Protein AF-0000000066999222 (afdb_homodimer)

pLDDT: mean 76.15, std 26.61, range [23.97, 98.75]

Foldseek 3Di:
DPPDPDPDDDQDQDPQPDPADFKGKAAVVRPDSGHAQEIEIEGHPVVQLSADDPSNVVSVVVVVVNVVPDPRHNYYHYAYPDDHGHDDVVPDDPVPQPPPVPNDSPPPPPVPVPPPPPD/DPDDPDPDDDQDQDPQPDPADFKGKAAVVRPDSGHAQEIEIEGHPVVQLSADDPSNVVSVVVVVVNVVPDPRHNYYHYAYPDDHGHDDCVPDDPVPQPPPVPNDRPPPPPVPVPPPPPD

InterPro domains:
  IPR001753 Enoyl-CoA hydratase/isomerase-like domain [PF00378] (38-99)
  IPR029045 ClpP/crotonase-like domain superfamily [SSF52096] (37-97)

Radius of gyration: 19.45 Å; Cα contacts (8 Å, |Δi|>4): 386; chains: 2; bounding box: 60×53×64 Å

Organism: NCBI:txid86049

Secondary structure (DSSP, 8-state):
------------S-STTS--SSEEEEESSTT-SS--SEEEEEE--GGGTT---HHHHHHHHHHHHHHTT-TT--EEEEEESSS-SS--TTTS--SS--B-TTS-B-----TT-------/------------S-STTS--SSEEEEESSTT-SS--SEEEEEE--GGGTT---HHHHHHHHHHHHHHTT-TT--EEEEEESSS-SS--TTTS--SS--B-TTS-B-----TT-------

Structure (mmCIF, N/CA/C/O backbone):
data_AF-0000000066999222-model_v1
#
loop_
_entity.id
_entity.type
_entity.pdbx_description
1 polymer '3-hydroxyisobutyryl-coenzyme A hydrolase'
#
loop_
_atom_site.group_PDB
_atom_site.id
_atom_site.type_symbol
_atom_site.label_atom_id
_atom_site.label_alt_id
_atom_site.label_comp_id
_atom_site.label_asym_id
_atom_site.label_entity_id
_atom_site.label_seq_id
_atom_site.pdbx_PDB_ins_code
_atom_site.Cartn_x
_atom_site.Cartn_y
_atom_site.Cartn_z
_atom_site.occupancy
_atom_site.B_iso_or_equiv
_atom_site.auth_seq_id
_atom_site.auth_comp_id
_a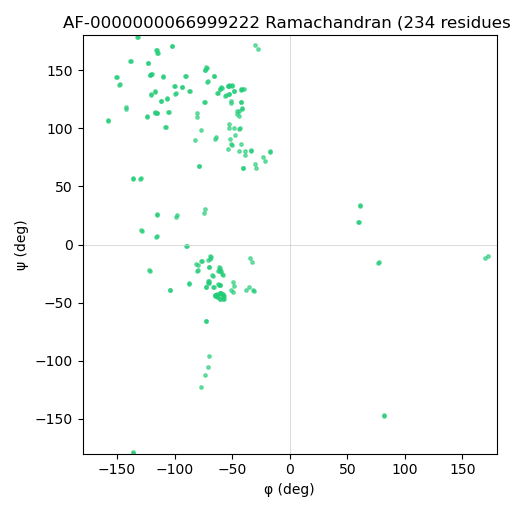tom_site.auth_asym_id
_atom_site.auth_atom_id
_atom_site.pdbx_PDB_model_num
ATOM 1 N N . MET A 1 1 ? 17.438 13.141 32.406 1 41.94 1 MET A N 1
ATOM 2 C CA . MET A 1 1 ? 16.703 13.992 31.484 1 41.94 1 MET A CA 1
ATOM 3 C C . MET A 1 1 ? 16.062 13.156 30.375 1 41.94 1 MET A C 1
ATOM 5 O O . MET A 1 1 ? 16.688 12.242 29.844 1 41.94 1 MET A O 1
ATOM 9 N N . PRO A 1 2 ? 14.742 13.188 30.188 1 51.69 2 PRO A N 1
ATOM 10 C CA . PRO A 1 2 ? 14.156 12.367 29.141 1 51.69 2 PRO A CA 1
ATOM 11 C C . PRO A 1 2 ? 14.758 12.648 27.766 1 51.69 2 PRO A C 1
ATOM 13 O O . PRO A 1 2 ? 15.242 13.758 27.516 1 51.69 2 PRO A O 1
ATOM 16 N N . PRO A 1 3 ? 15.164 11.602 27.188 1 54.19 3 PRO A N 1
ATOM 17 C CA . PRO A 1 3 ? 15.703 11.891 25.859 1 54.19 3 PRO A CA 1
ATOM 18 C C . PRO A 1 3 ? 14.852 12.891 25.078 1 54.19 3 PRO A C 1
ATOM 20 O O . PRO A 1 3 ? 13.641 12.977 25.312 1 54.19 3 PRO A O 1
ATOM 23 N N . PRO A 1 4 ? 15.508 13.844 24.5 1 56 4 PRO A N 1
ATOM 24 C CA . PRO A 1 4 ? 14.75 14.812 23.703 1 56 4 PRO A CA 1
ATOM 25 C C . PRO A 1 4 ? 13.773 14.141 22.734 1 56 4 PRO A C 1
ATOM 27 O O . PRO A 1 4 ? 14.023 13.023 22.281 1 56 4 PRO A O 1
ATOM 30 N N . PRO A 1 5 ? 12.57 14.594 22.703 1 56.56 5 PRO A N 1
ATOM 31 C CA . PRO A 1 5 ? 11.602 13.992 21.781 1 56.56 5 PRO A CA 1
ATOM 32 C C . PRO A 1 5 ? 12.117 13.898 20.344 1 56.56 5 PRO A C 1
ATOM 34 O O . PRO A 1 5 ? 12.914 14.742 19.922 1 56.56 5 PRO A O 1
ATOM 37 N N . HIS A 1 6 ? 12.156 12.781 19.828 1 59.44 6 HIS A N 1
ATOM 38 C CA . HIS A 1 6 ? 12.523 12.68 18.422 1 59.44 6 HIS A CA 1
ATOM 39 C C . HIS A 1 6 ? 11.852 13.766 17.594 1 59.44 6 HIS A C 1
ATOM 41 O O . HIS A 1 6 ? 10.742 14.195 17.906 1 59.44 6 HIS A O 1
ATOM 47 N N . PRO A 1 7 ? 12.648 14.484 16.969 1 62.91 7 PRO A N 1
ATOM 48 C CA . PRO A 1 7 ? 12.039 15.539 16.156 1 62.91 7 PRO A CA 1
ATOM 49 C C . PRO A 1 7 ? 10.789 15.062 15.414 1 62.91 7 PRO A C 1
ATOM 51 O O . PRO A 1 7 ? 10.703 13.898 15.023 1 62.91 7 PRO A O 1
ATOM 54 N N . PRO A 1 8 ? 9.812 15.781 15.461 1 69.31 8 PRO A N 1
ATOM 55 C CA . PRO A 1 8 ? 8.578 15.414 14.766 1 69.31 8 PRO A CA 1
ATOM 56 C C . PRO A 1 8 ? 8.812 15.031 13.305 1 69.31 8 PRO A C 1
ATOM 58 O O . PRO A 1 8 ? 9.719 15.562 12.664 1 69.31 8 PRO A O 1
ATOM 61 N N . LEU A 1 9 ? 8.203 14.031 12.844 1 77.12 9 LEU A N 1
ATOM 62 C CA . LEU A 1 9 ? 8.227 13.68 11.43 1 77.12 9 LEU A CA 1
ATOM 63 C C . LEU A 1 9 ? 7.812 14.867 10.562 1 77.12 9 LEU A C 1
ATOM 65 O O . LEU A 1 9 ? 6.93 15.633 10.945 1 77.12 9 LEU A O 1
ATOM 69 N N . GLN A 1 10 ? 8.578 15.117 9.633 1 85.81 10 GLN A N 1
ATOM 70 C CA . GLN A 1 10 ? 8.266 16.203 8.719 1 85.81 10 GLN A CA 1
ATOM 71 C C . GLN A 1 10 ? 7.895 15.688 7.34 1 85.81 10 GLN A C 1
ATOM 73 O O . GLN A 1 10 ? 8.484 14.711 6.863 1 85.81 10 GLN A O 1
ATOM 78 N N . VAL A 1 11 ? 6.977 16.375 6.734 1 90.5 11 VAL A N 1
ATOM 79 C CA . VAL A 1 11 ? 6.602 16.047 5.359 1 90.5 11 VAL A CA 1
ATOM 80 C C . VAL A 1 11 ? 7.801 16.25 4.438 1 90.5 11 VAL A C 1
ATOM 82 O O . VAL A 1 11 ? 8.453 17.297 4.48 1 90.5 11 VAL A O 1
ATOM 85 N N . PRO A 1 12 ? 8.07 15.305 3.658 1 92.56 12 PRO A N 1
ATOM 86 C CA . PRO A 1 12 ? 9.242 15.453 2.783 1 92.56 12 PRO A CA 1
ATOM 87 C C . PRO A 1 12 ? 9 16.438 1.64 1 92.56 12 PRO A C 1
ATOM 89 O O . PRO A 1 12 ? 7.879 16.547 1.146 1 92.56 12 PRO A O 1
ATOM 92 N N . ASP A 1 13 ? 10.07 17.062 1.237 1 93.75 13 ASP A N 1
ATOM 93 C CA . ASP A 1 13 ? 9.992 17.906 0.053 1 93.75 13 ASP A CA 1
ATOM 94 C C . ASP A 1 13 ? 9.711 17.078 -1.198 1 93.75 13 ASP A C 1
ATOM 96 O O . ASP A 1 13 ? 8.984 17.531 -2.092 1 93.75 13 ASP A O 1
ATOM 100 N N . SER A 1 14 ? 10.32 15.875 -1.203 1 96.06 14 SER A N 1
ATOM 101 C CA . SER A 1 14 ? 10.141 14.953 -2.324 1 96.06 14 SER A CA 1
ATOM 102 C C . SER A 1 14 ? 10.18 13.5 -1.864 1 96.06 14 SER A C 1
ATOM 104 O O . SER A 1 14 ? 11.008 13.133 -1.031 1 96.06 14 SER A O 1
ATOM 106 N N . TYR A 1 15 ? 9.305 12.711 -2.387 1 97.38 15 TYR A N 1
ATOM 107 C CA . TYR A 1 15 ? 9.32 11.281 -2.096 1 97.38 15 TYR A CA 1
ATOM 108 C C . TYR A 1 15 ? 10.359 10.57 -2.955 1 97.38 15 TYR A C 1
ATOM 110 O O . TYR A 1 15 ? 10.766 9.445 -2.637 1 97.38 15 TYR A O 1
ATOM 118 N N . LYS A 1 16 ? 10.703 11.133 -4.012 1 95.94 16 LYS A N 1
ATOM 119 C CA . LYS A 1 16 ? 11.641 10.539 -4.953 1 95.94 16 LYS A CA 1
ATOM 120 C C . LYS A 1 16 ? 13.039 10.438 -4.348 1 95.94 16 LYS A C 1
ATOM 122 O O . LYS A 1 16 ? 13.836 9.586 -4.746 1 95.94 16 LYS A O 1
ATOM 127 N N . SER A 1 17 ? 13.359 11.336 -3.406 1 94.44 17 SER A N 1
ATOM 128 C CA . SER A 1 17 ? 14.695 11.414 -2.83 1 94.44 17 SER A CA 1
ATOM 129 C C . SER A 1 17 ? 14.828 10.508 -1.609 1 94.44 17 SER A C 1
ATOM 131 O O . SER A 1 17 ? 15.898 10.414 -1.011 1 94.44 17 SER A O 1
ATOM 133 N N . LEU A 1 18 ? 13.797 9.797 -1.176 1 95.38 18 LEU A N 1
ATOM 134 C CA . LEU A 1 18 ? 13.844 8.93 -0.006 1 95.38 18 LEU A CA 1
ATOM 135 C C . LEU A 1 18 ? 14.797 7.754 -0.24 1 95.38 18 LEU A C 1
ATOM 137 O O . LEU A 1 18 ? 14.875 7.234 -1.354 1 95.38 18 LEU A O 1
ATOM 141 N N . PRO A 1 19 ? 15.453 7.355 0.796 1 95.75 19 PRO A N 1
ATOM 142 C CA . PRO A 1 19 ? 16.375 6.227 0.663 1 95.75 19 PRO A CA 1
ATOM 143 C C . PRO A 1 19 ? 15.672 4.875 0.665 1 95.75 19 PRO A C 1
ATOM 145 O O . PRO A 1 19 ? 15.875 4.066 1.574 1 95.75 19 PRO A O 1
ATOM 148 N N . LEU A 1 20 ? 14.906 4.535 -0.301 1 96.69 20 LEU A N 1
ATOM 149 C CA . LEU A 1 20 ? 14.172 3.283 -0.465 1 96.69 20 LEU A CA 1
ATOM 150 C C . LEU A 1 20 ? 15.008 2.26 -1.226 1 96.69 20 LEU A C 1
ATOM 152 O O . LEU A 1 20 ? 15.758 2.617 -2.137 1 96.69 20 LEU A O 1
ATOM 156 N N . LYS A 1 21 ? 14.891 1.079 -0.904 1 96.88 21 LYS A N 1
ATOM 157 C CA . LYS A 1 21 ? 15.828 0.077 -1.413 1 96.88 21 LYS A CA 1
ATOM 158 C C . LYS A 1 21 ? 15.18 -0.762 -2.514 1 96.88 21 LYS A C 1
ATOM 160 O O . LYS A 1 21 ? 15.828 -1.091 -3.51 1 96.88 21 LYS A O 1
ATOM 165 N N . GLN A 1 22 ? 13.945 -1.072 -2.324 1 97.44 22 GLN A N 1
ATOM 166 C CA . GLN A 1 22 ? 13.367 -2.041 -3.254 1 97.44 22 GLN A CA 1
ATOM 167 C C . GLN A 1 22 ? 12.062 -1.529 -3.846 1 97.44 22 GLN A C 1
ATOM 169 O O . GLN A 1 22 ? 11.289 -2.301 -4.414 1 97.44 22 GLN A O 1
ATOM 174 N N . ILE A 1 23 ? 11.766 -0.227 -3.65 1 98.06 23 ILE A N 1
ATOM 175 C CA . ILE A 1 23 ? 10.633 0.41 -4.32 1 98.06 23 ILE A CA 1
ATOM 176 C C . ILE A 1 23 ? 11.039 1.8 -4.805 1 98.06 23 ILE A C 1
ATOM 178 O O . ILE A 1 23 ? 12.047 2.348 -4.363 1 98.06 23 ILE A O 1
ATOM 182 N N . LYS A 1 24 ? 10.359 2.291 -5.75 1 98.12 24 LYS A N 1
ATOM 183 C CA . LYS A 1 24 ? 10.516 3.654 -6.25 1 98.12 24 LYS A CA 1
ATOM 184 C C . LYS A 1 24 ? 9.203 4.434 -6.133 1 98.12 24 LYS A C 1
ATOM 186 O O . LYS A 1 24 ? 8.125 3.863 -6.266 1 98.12 24 LYS A O 1
ATOM 191 N N . VAL A 1 25 ? 9.312 5.699 -5.875 1 98.62 25 VAL A N 1
ATOM 192 C CA . VAL A 1 25 ? 8.125 6.555 -5.816 1 98.62 25 VAL A CA 1
ATOM 193 C C . VAL A 1 25 ? 8.203 7.617 -6.91 1 98.62 25 VAL A C 1
ATOM 195 O O . VAL A 1 25 ? 9.242 8.242 -7.109 1 98.62 25 VAL A O 1
ATOM 198 N N . SER A 1 26 ? 7.168 7.809 -7.66 1 98.25 26 SER A N 1
ATOM 199 C CA . SER A 1 26 ? 7.016 8.875 -8.648 1 98.25 26 SER A CA 1
ATOM 200 C C . SER A 1 26 ? 5.668 9.57 -8.5 1 98.25 26 SER A C 1
ATOM 202 O O . SER A 1 26 ? 4.902 9.273 -7.582 1 98.25 26 SER A O 1
ATOM 204 N N . TYR A 1 27 ? 5.422 10.578 -9.32 1 98.31 27 TYR A N 1
ATOM 205 C CA . TYR A 1 27 ? 4.199 11.375 -9.25 1 98.31 27 TYR A CA 1
ATOM 206 C C . TYR A 1 27 ? 3.359 11.195 -10.516 1 98.31 27 TYR A C 1
ATOM 208 O O . TYR A 1 27 ? 3.82 10.609 -11.492 1 98.31 27 TYR A O 1
ATOM 216 N N . VAL A 1 28 ? 2.154 11.594 -10.438 1 97.69 28 VAL A N 1
ATOM 217 C CA . VAL A 1 28 ? 1.279 11.617 -11.609 1 97.69 28 VAL A CA 1
ATOM 218 C C . VAL A 1 28 ? 0.735 13.031 -11.812 1 97.69 28 VAL A C 1
ATOM 220 O O . VAL A 1 28 ? -0.084 13.508 -11.031 1 97.69 28 VAL A O 1
ATOM 223 N N . PRO A 1 29 ? 1.177 13.695 -12.859 1 97.56 29 PRO A N 1
ATOM 224 C CA . PRO A 1 29 ? 2.133 13.242 -13.867 1 97.56 29 PRO A CA 1
ATOM 225 C C . PRO A 1 29 ? 3.564 13.172 -13.336 1 97.56 29 PRO A C 1
ATOM 227 O O . PRO A 1 29 ? 3.92 13.914 -12.422 1 97.56 29 PRO A O 1
ATOM 230 N N . ASP A 1 30 ? 4.387 12.281 -13.906 1 96.56 30 ASP A N 1
ATOM 231 C CA . ASP A 1 30 ? 5.746 12.008 -13.445 1 96.56 30 ASP A CA 1
ATOM 232 C C . ASP A 1 30 ? 6.621 13.25 -13.547 1 96.56 30 ASP A C 1
ATOM 234 O O . ASP A 1 30 ? 7.629 13.367 -12.844 1 96.56 30 ASP A O 1
ATOM 238 N N . SER A 1 31 ? 6.316 14.195 -14.336 1 96.69 31 SER A N 1
ATOM 239 C CA . SER A 1 31 ? 7.109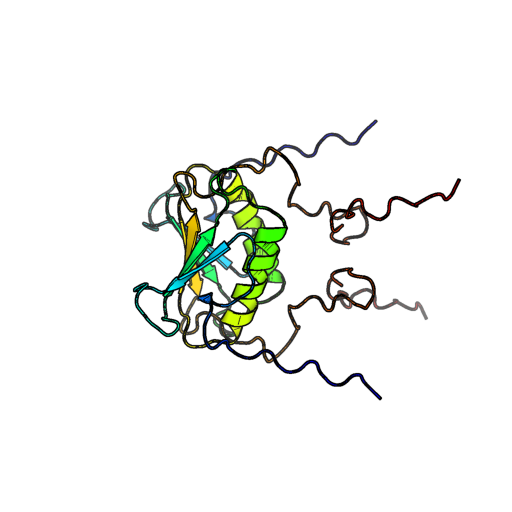 15.391 -14.594 1 96.69 31 SER A CA 1
ATOM 240 C C . SER A 1 31 ? 6.969 16.391 -13.453 1 96.69 31 SER A C 1
ATOM 242 O O . SER A 1 31 ? 7.734 17.359 -13.375 1 96.69 31 SER A O 1
ATOM 244 N N . SER A 1 32 ? 5.988 16.172 -12.602 1 97.19 32 SER A N 1
ATOM 245 C CA . SER A 1 32 ? 5.77 17.125 -11.516 1 97.19 32 SER A CA 1
ATOM 246 C C . SER A 1 32 ? 6.992 17.234 -10.617 1 97.19 32 SER A C 1
ATOM 248 O O . SER A 1 32 ? 7.562 16.219 -10.211 1 97.19 32 SER A O 1
ATOM 250 N N . PRO A 1 33 ? 7.43 18.422 -10.25 1 95.19 33 PRO A N 1
ATOM 251 C CA . PRO A 1 33 ? 8.594 18.609 -9.375 1 95.19 33 PRO A CA 1
ATOM 252 C C . PRO A 1 33 ? 8.25 18.438 -7.898 1 95.19 33 PRO A C 1
ATOM 254 O O . PRO A 1 33 ? 9.148 18.344 -7.062 1 95.19 33 PRO A O 1
ATOM 257 N N . THR A 1 34 ? 6.941 18.5 -7.559 1 96.44 34 THR A N 1
ATOM 258 C CA . THR A 1 34 ? 6.461 18.344 -6.191 1 96.44 34 THR A CA 1
ATOM 259 C C . THR A 1 34 ? 5.449 17.219 -6.09 1 96.44 34 THR A C 1
ATOM 261 O O . THR A 1 34 ? 4.859 16.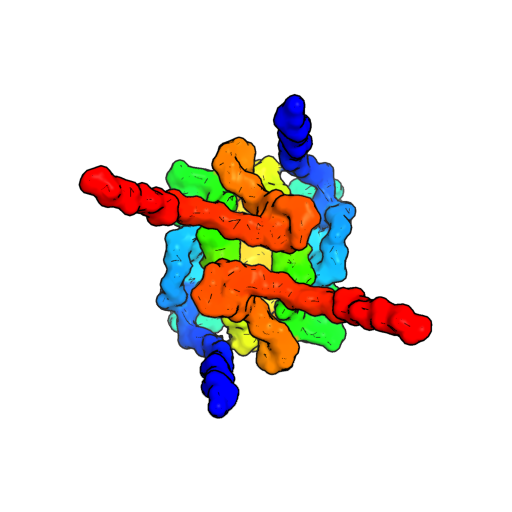812 -7.094 1 96.44 34 THR A O 1
ATOM 264 N N . PRO A 1 35 ? 5.344 16.703 -4.945 1 97.44 35 PRO A N 1
ATOM 265 C CA . PRO A 1 35 ? 4.359 15.625 -4.793 1 97.44 35 PRO A CA 1
ATOM 266 C C . PRO A 1 35 ? 2.965 16.031 -5.27 1 97.44 35 PRO A C 1
ATOM 268 O O . PRO A 1 35 ? 2.537 17.156 -5.047 1 97.44 35 PRO A O 1
ATOM 271 N N . THR A 1 36 ? 2.363 15.125 -5.98 1 98.12 36 THR A N 1
ATOM 272 C CA . THR A 1 36 ? 1.008 15.312 -6.484 1 98.12 36 THR A CA 1
ATOM 273 C C . THR A 1 36 ? -0.001 14.547 -5.637 1 98.12 36 THR A C 1
ATOM 275 O O . THR A 1 36 ? 0.383 13.773 -4.754 1 98.12 36 THR A O 1
ATOM 278 N N . PRO A 1 37 ? -1.272 14.742 -5.824 1 97.81 37 PRO A N 1
ATOM 279 C CA . PRO A 1 37 ? -2.281 14 -5.07 1 97.81 37 PRO A CA 1
ATOM 280 C C . PRO A 1 37 ? -2.199 12.492 -5.301 1 97.81 37 PRO A C 1
ATOM 282 O O . PRO A 1 37 ? -2.703 11.711 -4.488 1 97.81 37 PRO A O 1
ATOM 285 N N . VAL A 1 38 ? -1.554 12.164 -6.406 1 98.56 38 VAL A N 1
ATOM 286 C CA . VAL A 1 38 ? -1.394 10.75 -6.723 1 98.56 38 VAL A CA 1
ATOM 287 C C . VAL A 1 38 ? 0.087 10.375 -6.699 1 98.56 38 VAL A C 1
ATOM 289 O O . VAL A 1 38 ? 0.873 10.875 -7.508 1 98.56 38 VAL A O 1
ATOM 292 N N . LEU A 1 39 ? 0.501 9.539 -5.754 1 98.5 39 LEU A N 1
ATOM 293 C CA . LEU A 1 39 ? 1.825 8.93 -5.758 1 98.5 39 LEU A CA 1
ATOM 294 C C . LEU A 1 39 ? 1.792 7.566 -6.441 1 98.5 39 LEU A C 1
ATOM 296 O O . LEU A 1 39 ? 0.866 6.781 -6.227 1 98.5 39 LEU A O 1
ATOM 300 N N . LEU A 1 40 ? 2.719 7.332 -7.25 1 98.75 40 LEU A N 1
ATOM 301 C CA . LEU A 1 40 ? 2.914 6.016 -7.848 1 98.75 40 LEU A CA 1
ATOM 302 C C . LEU A 1 40 ? 4.102 5.301 -7.211 1 98.75 40 LEU A C 1
ATOM 304 O O . LEU A 1 40 ? 5.238 5.766 -7.312 1 98.75 40 LEU A O 1
ATOM 308 N N . ILE A 1 41 ? 3.811 4.262 -6.559 1 98.56 41 ILE A N 1
ATOM 309 C CA . ILE A 1 41 ? 4.852 3.408 -5.996 1 98.56 41 ILE A CA 1
ATOM 310 C C . ILE A 1 41 ? 5.082 2.207 -6.91 1 98.56 41 ILE A C 1
ATOM 312 O O . ILE A 1 41 ? 4.137 1.516 -7.289 1 98.56 41 ILE A O 1
ATOM 316 N N . THR A 1 42 ? 6.301 1.936 -7.262 1 98.62 42 THR A N 1
ATOM 317 C CA . THR A 1 42 ? 6.68 0.816 -8.117 1 98.62 42 THR A CA 1
ATOM 318 C C . THR A 1 42 ? 7.574 -0.163 -7.359 1 98.62 42 THR A C 1
ATOM 320 O O . THR A 1 42 ? 8.664 0.199 -6.918 1 98.62 42 THR A O 1
ATOM 323 N N . LEU A 1 43 ? 7.098 -1.338 -7.125 1 97.44 43 LEU A N 1
ATOM 324 C CA . LEU A 1 43 ? 7.988 -2.398 -6.664 1 97.44 43 LEU A CA 1
ATOM 325 C C . LEU A 1 43 ? 9.094 -2.656 -7.684 1 97.44 43 LEU A C 1
ATOM 327 O O . LEU A 1 43 ? 8.82 -2.807 -8.875 1 97.44 43 LEU A O 1
ATOM 331 N N . ASN A 1 44 ? 10.312 -2.787 -7.234 1 97.25 44 ASN A N 1
ATOM 332 C CA . ASN A 1 44 ? 11.398 -2.615 -8.195 1 97.25 44 ASN A CA 1
ATOM 333 C C . ASN A 1 44 ? 12.477 -3.684 -8.023 1 97.25 44 ASN A C 1
ATOM 335 O O . ASN A 1 44 ? 13.656 -3.361 -7.891 1 97.25 44 ASN A O 1
ATOM 339 N N . ARG A 1 45 ? 12.07 -4.867 -8.109 1 95.88 45 ARG A N 1
ATOM 340 C CA . ARG A 1 45 ? 12.922 -6.047 -8.227 1 95.88 45 ARG A CA 1
ATOM 341 C C . ARG A 1 45 ? 12.477 -6.93 -9.391 1 95.88 45 ARG A C 1
ATOM 343 O O . ARG A 1 45 ? 12.211 -8.117 -9.203 1 95.88 45 ARG A O 1
ATOM 350 N N . PRO A 1 46 ? 12.445 -6.355 -10.516 1 95.69 46 PRO A N 1
ATOM 351 C CA . PRO A 1 46 ? 11.844 -7.074 -11.633 1 95.69 46 PRO A CA 1
ATOM 352 C C . PRO A 1 46 ? 12.531 -8.406 -11.922 1 95.69 46 PRO A C 1
ATOM 354 O O . PRO A 1 46 ? 11.898 -9.344 -12.414 1 95.69 46 PRO A O 1
ATOM 357 N N . GLN A 1 47 ? 13.812 -8.5 -11.547 1 94.69 47 GLN A N 1
ATOM 358 C CA . GLN A 1 47 ? 14.547 -9.734 -11.789 1 94.69 47 GLN A CA 1
ATOM 359 C C . GLN A 1 47 ? 14.047 -10.852 -10.891 1 94.69 47 GLN A C 1
ATOM 361 O O . GLN A 1 47 ? 14.344 -12.031 -11.133 1 94.69 47 GLN A O 1
ATOM 366 N N . LYS A 1 48 ? 13.359 -10.492 -9.812 1 93.25 48 LYS A N 1
ATOM 367 C CA . LYS A 1 48 ? 12.781 -11.469 -8.891 1 93.25 48 LYS A CA 1
ATOM 368 C C . LYS A 1 48 ? 11.258 -11.391 -8.883 1 93.25 48 LYS A C 1
ATOM 370 O O . LYS A 1 48 ? 10.633 -11.625 -7.848 1 93.25 48 LYS A O 1
ATOM 375 N N . HIS A 1 49 ? 10.688 -10.906 -10.008 1 93.12 49 HIS A N 1
ATOM 376 C CA . HIS A 1 49 ? 9.25 -10.82 -10.219 1 93.12 49 HIS A CA 1
ATOM 377 C C . HIS A 1 49 ? 8.586 -9.938 -9.172 1 93.12 49 HIS A C 1
ATOM 379 O O . HIS A 1 49 ? 7.406 -10.117 -8.852 1 93.12 49 HIS A O 1
ATOM 385 N N . ASN A 1 50 ? 9.383 -9.117 -8.547 1 95.19 50 ASN A N 1
ATOM 386 C CA . ASN A 1 50 ? 8.906 -8.195 -7.52 1 95.19 50 ASN A CA 1
ATOM 387 C C . ASN A 1 50 ? 8.289 -8.938 -6.34 1 95.19 50 ASN A C 1
ATOM 389 O O . ASN A 1 50 ? 7.312 -8.469 -5.75 1 95.19 50 ASN A O 1
ATOM 393 N N . ALA A 1 51 ? 8.883 -10.164 -6.059 1 91.62 51 ALA A N 1
ATOM 394 C CA . ALA A 1 51 ? 8.438 -10.875 -4.863 1 91.62 51 ALA A CA 1
ATOM 395 C C . ALA A 1 51 ? 8.508 -9.984 -3.631 1 91.62 51 ALA A C 1
ATOM 397 O O . ALA A 1 51 ? 9.484 -9.258 -3.439 1 91.62 51 ALA A O 1
ATOM 398 N N . PHE A 1 52 ? 7.484 -10.055 -2.836 1 90.12 52 PHE A N 1
ATOM 399 C CA . PHE A 1 52 ? 7.375 -9.164 -1.684 1 90.12 52 PHE A CA 1
ATOM 400 C C . PHE A 1 52 ? 8.344 -9.586 -0.583 1 90.12 52 PHE A C 1
ATOM 402 O O . PHE A 1 52 ? 8.328 -10.742 -0.142 1 90.12 52 PHE A O 1
ATOM 409 N N . THR A 1 53 ? 9.227 -8.711 -0.148 1 87.69 53 THR A N 1
ATOM 410 C CA . THR A 1 53 ? 10.242 -8.977 0.861 1 87.69 53 THR A CA 1
ATOM 411 C C . THR A 1 53 ? 10.008 -8.125 2.105 1 87.69 53 THR A C 1
ATOM 413 O O . THR A 1 53 ? 9.18 -7.211 2.092 1 87.69 53 THR A O 1
ATOM 416 N N . ASP A 1 54 ? 10.719 -8.492 3.125 1 84.62 54 ASP A N 1
ATOM 417 C CA . ASP A 1 54 ? 10.703 -7.664 4.328 1 84.62 54 ASP A CA 1
ATOM 418 C C . ASP A 1 54 ? 11.227 -6.258 4.035 1 84.62 54 ASP A C 1
ATOM 420 O O . ASP A 1 54 ? 10.742 -5.281 4.617 1 84.62 54 ASP A O 1
ATOM 424 N N . GLN A 1 55 ? 12.133 -6.168 3.205 1 90.62 55 GLN A N 1
ATOM 425 C CA . GLN A 1 55 ? 12.664 -4.863 2.822 1 90.62 55 GLN A CA 1
ATOM 426 C C . GLN A 1 55 ? 11.609 -4.023 2.119 1 90.62 55 GLN A C 1
ATOM 428 O O . GLN A 1 55 ? 11.477 -2.826 2.383 1 90.62 55 GLN A O 1
ATOM 433 N N . MET A 1 56 ? 10.867 -4.559 1.227 1 92.62 56 MET A N 1
ATOM 434 C CA . MET A 1 56 ? 9.773 -3.85 0.567 1 92.62 56 MET A CA 1
ATOM 435 C C . MET A 1 56 ? 8.742 -3.377 1.585 1 92.62 56 MET A C 1
ATOM 437 O O . MET A 1 56 ? 8.227 -2.26 1.482 1 92.62 56 MET A O 1
ATOM 441 N N . ARG A 1 57 ? 8.531 -4.316 2.479 1 88.12 57 ARG A N 1
ATOM 442 C CA . ARG A 1 57 ? 7.609 -3.969 3.559 1 88.12 57 ARG A CA 1
ATOM 443 C C . ARG A 1 57 ? 8.094 -2.738 4.316 1 88.12 57 ARG A C 1
ATOM 445 O O . ARG A 1 57 ? 7.328 -1.8 4.543 1 88.12 57 ARG A O 1
ATOM 452 N N . GLU A 1 58 ? 9.305 -2.723 4.645 1 88.5 58 GLU A N 1
ATOM 453 C CA . GLU A 1 58 ? 9.898 -1.599 5.359 1 88.5 58 GLU A CA 1
ATOM 454 C C . GLU A 1 58 ? 9.852 -0.323 4.523 1 88.5 58 GLU A C 1
ATOM 456 O O . GLU A 1 58 ? 9.539 0.752 5.039 1 88.5 58 GLU A O 1
ATOM 461 N N . ASP A 1 59 ? 10.203 -0.409 3.279 1 93.81 59 ASP A N 1
ATOM 462 C CA . ASP A 1 59 ? 10.141 0.74 2.381 1 93.81 59 ASP A CA 1
ATOM 463 C C . ASP A 1 59 ? 8.727 1.316 2.318 1 93.81 59 ASP A C 1
ATOM 465 O O . ASP A 1 59 ? 8.539 2.531 2.416 1 93.81 59 ASP A O 1
ATOM 469 N N . LEU A 1 60 ? 7.773 0.394 2.199 1 93.81 60 LEU A N 1
ATOM 470 C CA . LEU A 1 60 ? 6.383 0.825 2.125 1 93.81 60 LEU A CA 1
ATOM 471 C C . LEU A 1 60 ? 5.953 1.496 3.426 1 93.81 60 LEU A C 1
ATOM 473 O O . LEU A 1 60 ? 5.27 2.521 3.404 1 93.81 60 LEU A O 1
ATOM 477 N N . GLU A 1 61 ? 6.324 0.916 4.488 1 87.88 61 GLU A N 1
ATOM 478 C CA . GLU A 1 61 ? 5.984 1.493 5.785 1 87.88 61 GLU A CA 1
ATOM 479 C C . GLU A 1 61 ? 6.531 2.91 5.918 1 87.88 61 GLU A C 1
ATOM 481 O O . GLU A 1 61 ? 5.832 3.811 6.395 1 87.88 61 GLU A O 1
ATOM 486 N N . ARG A 1 62 ? 7.699 3.068 5.504 1 90.31 62 ARG A N 1
ATOM 487 C CA . ARG A 1 62 ? 8.312 4.391 5.562 1 90.31 62 ARG A CA 1
ATOM 488 C C . ARG A 1 62 ? 7.523 5.398 4.738 1 90.31 62 ARG A C 1
ATOM 490 O O . ARG A 1 62 ? 7.266 6.516 5.191 1 90.31 62 ARG A O 1
ATOM 497 N N . VAL A 1 63 ? 7.168 5.051 3.568 1 94.69 63 VAL A N 1
ATOM 498 C CA . VAL A 1 63 ? 6.438 5.953 2.682 1 94.69 63 VAL A CA 1
ATOM 499 C C . VAL A 1 63 ? 5.082 6.293 3.293 1 94.69 63 VAL A C 1
ATOM 501 O O . VAL A 1 63 ? 4.688 7.461 3.334 1 94.69 63 VAL A O 1
ATOM 504 N N . TYR A 1 64 ? 4.395 5.27 3.861 1 91.25 64 TYR A N 1
AT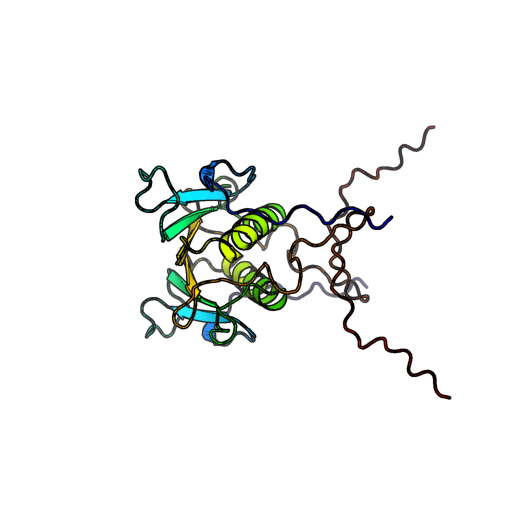OM 505 C CA . TYR A 1 64 ? 3.055 5.488 4.391 1 91.25 64 TYR A CA 1
ATOM 506 C C . TYR A 1 64 ? 3.102 6.324 5.664 1 91.25 64 TYR A C 1
ATOM 508 O O . TYR A 1 64 ? 2.184 7.102 5.938 1 91.25 64 TYR A O 1
ATOM 516 N N . GLU A 1 65 ? 4.156 6.176 6.387 1 88.06 65 GLU A N 1
ATOM 517 C CA . GLU A 1 65 ? 4.324 7.031 7.559 1 88.06 65 GLU A CA 1
ATOM 518 C C . GLU A 1 65 ? 4.379 8.5 7.16 1 88.06 65 GLU A C 1
ATOM 520 O O . GLU A 1 65 ? 3.811 9.359 7.848 1 88.06 65 GLU A O 1
ATOM 525 N N . LEU A 1 66 ? 5.055 8.773 6.137 1 91.88 66 LEU A N 1
ATOM 526 C CA . LEU A 1 66 ? 5.191 10.148 5.668 1 91.88 66 LEU A CA 1
ATOM 527 C C . LEU A 1 66 ? 3.893 10.641 5.035 1 91.88 66 LEU A C 1
ATOM 529 O O . LEU A 1 66 ? 3.51 11.797 5.215 1 91.88 66 LEU A O 1
ATOM 533 N N . ILE A 1 67 ? 3.217 9.766 4.348 1 93.69 67 ILE A N 1
ATOM 534 C CA . ILE A 1 67 ? 1.945 10.109 3.719 1 93.69 67 ILE A CA 1
ATOM 535 C C . ILE A 1 67 ? 0.93 10.5 4.789 1 93.69 67 ILE A C 1
ATOM 537 O O . ILE A 1 67 ? 0.111 11.398 4.582 1 93.69 67 ILE A O 1
ATOM 541 N N . ASP A 1 68 ? 1.021 9.883 5.891 1 90.44 68 ASP A N 1
ATOM 542 C CA . ASP A 1 68 ? 0.075 10.07 6.984 1 90.44 68 ASP A CA 1
ATOM 543 C C . ASP A 1 68 ? 0.063 11.523 7.457 1 90.44 68 ASP A C 1
ATOM 545 O O . ASP A 1 68 ? -0.929 11.984 8.023 1 90.44 68 ASP A O 1
ATOM 549 N N . ILE A 1 69 ? 1.12 12.219 7.191 1 89.81 69 ILE A N 1
ATOM 550 C CA . ILE A 1 69 ? 1.194 13.602 7.656 1 89.81 69 ILE A CA 1
ATOM 551 C C . ILE A 1 69 ? 1.242 14.547 6.457 1 89.81 69 ILE A C 1
ATOM 553 O O . ILE A 1 69 ? 1.524 15.734 6.609 1 89.81 69 ILE A O 1
ATOM 557 N N . ASP A 1 70 ? 1.081 14.094 5.262 1 93.38 70 ASP A N 1
ATOM 558 C CA . ASP A 1 70 ? 1.198 14.906 4.055 1 93.38 70 ASP A CA 1
ATOM 559 C C . ASP A 1 70 ? -0.169 15.141 3.418 1 93.38 70 ASP A C 1
ATOM 561 O O . ASP A 1 70 ? -0.687 14.281 2.705 1 93.38 70 ASP A O 1
ATOM 565 N N . PRO A 1 71 ? -0.734 16.25 3.604 1 92.56 71 PRO A N 1
ATOM 566 C CA . PRO A 1 71 ? -2.082 16.516 3.092 1 92.56 71 PRO A CA 1
ATOM 567 C C . PRO A 1 71 ? -2.129 16.594 1.567 1 92.56 71 PRO A C 1
ATOM 569 O O . PRO A 1 71 ? -3.213 16.609 0.979 1 92.56 71 PRO A O 1
ATOM 572 N N . ARG A 1 72 ? -1.028 16.641 0.904 1 94.5 72 ARG A N 1
ATOM 573 C CA . ARG A 1 72 ? -0.999 16.734 -0.552 1 94.5 72 ARG A CA 1
ATOM 574 C C . ARG A 1 72 ? -1.452 15.422 -1.19 1 94.5 72 ARG A C 1
ATOM 576 O O . ARG A 1 72 ? -2.059 15.422 -2.264 1 94.5 72 ARG A O 1
ATOM 583 N N . VAL A 1 73 ? -1.15 14.297 -0.537 1 96.88 73 VAL A N 1
ATOM 584 C CA . VAL A 1 73 ? -1.364 12.984 -1.132 1 96.88 73 VAL A CA 1
ATOM 585 C C . VAL A 1 73 ? -2.791 12.516 -0.854 1 96.88 73 VAL A C 1
ATOM 587 O O . VAL A 1 73 ? -3.256 12.562 0.287 1 96.88 73 VAL A O 1
ATOM 590 N N . LYS A 1 74 ? -3.463 12.031 -1.94 1 96.81 74 LYS A N 1
ATOM 591 C CA . LYS A 1 74 ? -4.867 11.648 -1.819 1 96.81 74 LYS A CA 1
ATOM 592 C C . LYS A 1 74 ? -5.066 10.188 -2.221 1 96.81 74 LYS A C 1
ATOM 594 O O . LYS A 1 74 ? -6.094 9.586 -1.899 1 96.81 74 LYS A O 1
ATOM 599 N N . VAL A 1 75 ? -4.16 9.742 -2.967 1 97.94 75 VAL A N 1
ATOM 600 C CA . VAL A 1 75 ? -4.238 8.383 -3.486 1 97.94 75 VAL A CA 1
ATOM 601 C C . VAL A 1 75 ? -2.83 7.836 -3.705 1 97.94 75 VAL A C 1
ATOM 603 O O . VAL A 1 75 ? -1.925 8.57 -4.105 1 97.94 75 VAL A O 1
ATOM 606 N N . VAL A 1 76 ? -2.643 6.551 -3.457 1 98.38 76 VAL A N 1
ATOM 607 C CA . VAL A 1 76 ? -1.402 5.855 -3.787 1 98.38 76 VAL A CA 1
ATOM 608 C C . VAL A 1 76 ? -1.694 4.703 -4.746 1 98.38 76 VAL A C 1
ATOM 610 O O . VAL A 1 76 ? -2.625 3.926 -4.531 1 98.38 76 VAL A O 1
ATOM 613 N N . VAL A 1 77 ? -0.997 4.641 -5.793 1 98.69 77 VAL A N 1
ATOM 614 C CA . VAL A 1 77 ? -1.041 3.521 -6.73 1 98.69 77 VAL A CA 1
ATOM 615 C C . VAL A 1 77 ? 0.228 2.684 -6.594 1 98.69 77 VAL A C 1
ATOM 617 O O . VAL A 1 77 ? 1.339 3.219 -6.621 1 98.69 77 VAL A O 1
ATOM 620 N N . VAL A 1 78 ? 0.085 1.429 -6.371 1 98.38 78 VAL A N 1
ATOM 621 C CA . VAL A 1 78 ? 1.223 0.522 -6.262 1 98.38 78 VAL A CA 1
ATOM 622 C C . VAL A 1 78 ? 1.236 -0.436 -7.449 1 98.38 78 VAL A C 1
ATOM 624 O O . VAL A 1 78 ? 0.231 -1.089 -7.738 1 98.38 78 VAL A O 1
ATOM 627 N N . THR A 1 79 ? 2.305 -0.467 -8.164 1 97.88 79 THR A N 1
ATOM 628 C CA . THR A 1 79 ? 2.512 -1.36 -9.297 1 97.88 79 THR A CA 1
ATOM 629 C C . THR A 1 79 ? 3.914 -1.965 -9.266 1 97.88 79 THR A C 1
ATOM 631 O O . THR A 1 79 ? 4.641 -1.801 -8.281 1 97.88 79 THR A O 1
ATOM 634 N N . GLY A 1 80 ? 4.258 -2.771 -10.227 1 97.62 80 GLY A N 1
ATOM 635 C CA . GLY A 1 80 ? 5.562 -3.41 -10.297 1 97.62 80 GLY A CA 1
ATOM 636 C C . GLY A 1 80 ? 6.344 -3.041 -11.547 1 97.62 80 GLY A C 1
ATOM 637 O O . GLY A 1 80 ? 5.758 -2.826 -12.609 1 97.62 80 GLY A O 1
ATOM 638 N N . ALA A 1 81 ? 7.641 -2.979 -11.375 1 97.56 81 ALA A N 1
ATOM 639 C CA . ALA A 1 81 ? 8.508 -2.775 -12.531 1 97.56 81 ALA A CA 1
ATOM 640 C C . ALA A 1 81 ? 8.562 -4.023 -13.406 1 97.56 81 ALA A C 1
ATOM 642 O O . ALA A 1 81 ? 8.578 -5.148 -12.891 1 97.56 81 ALA A O 1
ATOM 643 N N . GLY A 1 82 ? 8.547 -3.812 -14.664 1 95.06 82 GLY A N 1
ATOM 644 C CA . GLY A 1 82 ? 8.68 -4.934 -15.586 1 95.06 82 GLY A CA 1
ATOM 645 C C . GLY A 1 82 ? 7.371 -5.664 -15.82 1 95.06 82 GLY A C 1
ATOM 646 O O . GLY A 1 82 ? 6.301 -5.055 -15.805 1 95.06 82 GLY A O 1
ATOM 647 N N . ARG A 1 83 ? 7.395 -6.957 -16.031 1 89.81 83 ARG A N 1
ATOM 648 C CA . ARG A 1 83 ? 6.262 -7.738 -16.516 1 89.81 83 ARG A CA 1
ATOM 649 C C . ARG A 1 83 ? 5.391 -8.211 -15.359 1 89.81 83 ARG A C 1
ATOM 651 O O . ARG A 1 83 ? 4.18 -8.383 -15.516 1 89.81 83 ARG A O 1
ATOM 658 N N . SER A 1 84 ? 6.062 -8.477 -14.266 1 92.25 84 SER A N 1
ATOM 659 C CA . SER A 1 84 ? 5.355 -9.016 -13.109 1 92.25 84 SER A CA 1
ATOM 660 C C . SER A 1 84 ? 5.047 -7.926 -12.086 1 92.25 84 SER A C 1
ATOM 662 O O . SER A 1 84 ? 5.879 -7.047 -11.836 1 92.25 84 SER A O 1
ATOM 664 N N . PHE A 1 85 ? 3.895 -7.945 -11.586 1 95 85 PHE A N 1
ATOM 665 C CA . PHE A 1 85 ? 3.568 -7.059 -10.477 1 95 85 PHE A CA 1
ATOM 666 C C . PHE A 1 85 ? 4.234 -7.531 -9.188 1 95 85 PHE A C 1
ATOM 668 O O . PHE A 1 85 ? 5.234 -6.957 -8.75 1 95 85 PHE A O 1
ATOM 675 N N . CYS A 1 86 ? 3.791 -8.648 -8.773 1 89.56 86 CYS A N 1
ATOM 676 C CA . CYS A 1 86 ? 4.293 -9.219 -7.523 1 89.56 86 CYS A CA 1
ATOM 677 C C . CYS A 1 86 ? 4.066 -10.727 -7.484 1 89.56 86 CYS A C 1
ATOM 679 O O . CYS A 1 86 ? 2.922 -11.188 -7.449 1 89.56 86 CYS A O 1
ATOM 681 N N . ALA A 1 87 ? 5.039 -11.547 -7.629 1 83.44 87 ALA A N 1
ATOM 682 C CA . ALA A 1 87 ? 4.926 -13.008 -7.621 1 83.44 87 ALA A CA 1
ATOM 683 C C . ALA A 1 87 ? 6.117 -13.648 -6.922 1 83.44 87 ALA A C 1
ATOM 685 O O . ALA A 1 87 ? 7.27 -13.367 -7.258 1 83.44 87 ALA A O 1
ATOM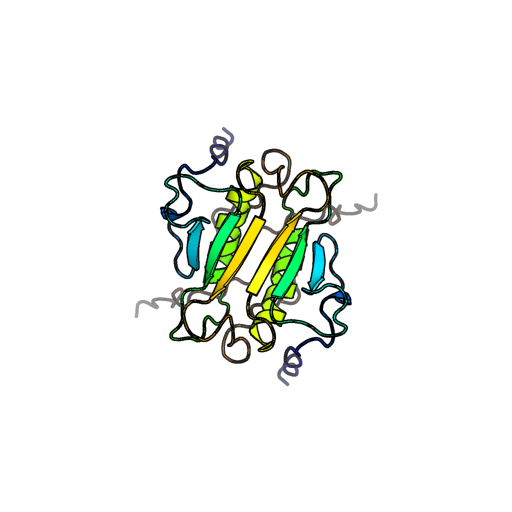 686 N N . GLY A 1 88 ? 6.059 -14.359 -5.871 1 69.19 88 GLY A N 1
ATOM 687 C CA . GLY A 1 88 ? 7.227 -15.047 -5.348 1 69.19 88 GLY A CA 1
ATOM 688 C C . GLY A 1 88 ? 7 -15.633 -3.967 1 69.19 88 GLY A C 1
ATOM 689 O O . GLY A 1 88 ? 7.895 -16.266 -3.404 1 69.19 88 GLY A O 1
ATOM 690 N N . ALA A 1 89 ? 5.938 -15.406 -3.098 1 56.22 89 ALA A N 1
ATOM 691 C CA . ALA A 1 89 ? 5.875 -15.852 -1.71 1 56.22 89 ALA A CA 1
ATOM 692 C C . ALA A 1 89 ? 6.199 -17.344 -1.598 1 56.22 89 ALA A C 1
ATOM 694 O O . ALA A 1 89 ? 6.629 -17.812 -0.542 1 56.22 89 ALA A O 1
ATOM 695 N N . ASP A 1 90 ? 5.754 -18.219 -2.527 1 50.47 90 ASP A N 1
ATOM 696 C CA . ASP A 1 90 ? 6.117 -19.625 -2.285 1 50.47 90 ASP A CA 1
ATOM 697 C C . ASP A 1 90 ? 7.605 -19.75 -1.968 1 50.47 90 ASP A C 1
ATOM 699 O O . ASP A 1 90 ? 8.047 -20.797 -1.488 1 50.47 90 ASP A O 1
ATOM 703 N N . LEU A 1 91 ? 8.359 -19.031 -2.529 1 45.44 91 LEU A N 1
ATOM 704 C CA . LEU A 1 91 ? 9.766 -19.391 -2.367 1 45.44 91 LEU A CA 1
ATOM 705 C C . LEU A 1 91 ? 10.234 -19.125 -0.938 1 45.44 91 LEU A C 1
ATOM 707 O O . LEU A 1 91 ? 10.852 -19.984 -0.313 1 45.44 91 LEU A O 1
ATOM 711 N N . GLU A 1 92 ? 10.914 -17.891 -0.616 1 41.28 92 GLU A N 1
ATOM 712 C CA . GLU A 1 92 ? 11.672 -17.766 0.625 1 41.28 92 GLU A CA 1
ATOM 713 C C . GLU A 1 92 ? 10.742 -17.562 1.82 1 41.28 92 GLU A C 1
ATOM 715 O O . GLU A 1 92 ? 9.523 -17.594 1.673 1 41.28 92 GLU A O 1
ATOM 720 N N . ILE A 1 93 ? 10.875 -16.406 2.672 1 38.94 93 ILE A N 1
ATOM 721 C CA . ILE A 1 93 ? 10.523 -16.016 4.031 1 38.94 93 ILE A CA 1
ATOM 722 C C . ILE A 1 93 ? 9.031 -15.695 4.113 1 38.94 93 ILE A C 1
ATOM 724 O O . ILE A 1 93 ? 8.508 -14.945 3.291 1 38.94 93 ILE A O 1
ATOM 728 N N . GLY A 1 94 ? 8.242 -16.641 4.578 1 38.16 94 GLY A N 1
ATOM 729 C CA . GLY A 1 94 ? 6.961 -16.391 5.23 1 38.16 94 GLY A CA 1
ATOM 730 C C . GLY A 1 94 ? 6.836 -14.992 5.793 1 38.16 94 GLY A C 1
ATOM 731 O O . GLY A 1 94 ? 7.59 -14.602 6.688 1 38.16 94 GLY A O 1
ATOM 732 N N . PHE A 1 95 ? 6.703 -14.102 4.992 1 38.53 95 PHE A N 1
ATOM 733 C CA . PHE A 1 95 ? 6.477 -12.773 5.543 1 38.53 95 PHE A CA 1
ATOM 734 C C . PHE A 1 95 ? 5.723 -12.859 6.863 1 38.53 95 PHE A C 1
ATOM 736 O O . PHE A 1 95 ? 5.484 -11.836 7.516 1 38.53 95 PHE A O 1
ATOM 743 N N . LEU A 1 96 ? 4.727 -13.82 6.824 1 39.16 96 LEU A N 1
ATOM 744 C CA . LEU A 1 96 ? 4.008 -13.828 8.094 1 39.16 96 LEU A CA 1
ATOM 745 C C . LEU A 1 96 ? 4.977 -13.953 9.266 1 39.16 96 LEU A C 1
ATOM 747 O O . LEU A 1 96 ? 5.762 -14.906 9.328 1 39.16 96 LEU A O 1
ATOM 751 N N . GLY A 1 97 ? 5.457 -13.016 9.82 1 35.19 97 GLY A N 1
ATOM 752 C CA . GLY A 1 97 ? 5.949 -13.109 11.188 1 35.19 97 GLY A CA 1
ATOM 753 C C . GLY A 1 97 ? 5.426 -14.32 11.93 1 35.19 97 GLY A C 1
ATOM 754 O O . GLY A 1 97 ? 4.215 -14.477 12.102 1 35.19 97 GLY A O 1
ATOM 755 N N . SER A 1 98 ? 6.02 -15.539 11.688 1 32.31 98 SER A N 1
ATOM 756 C CA . SER A 1 98 ? 5.91 -16.562 12.719 1 32.31 98 SER A CA 1
ATOM 757 C C . SER A 1 98 ? 5.801 -15.938 14.109 1 32.31 98 SER A C 1
ATOM 759 O O . SER A 1 98 ? 6.77 -15.367 14.617 1 32.31 98 SER A O 1
ATOM 761 N N . LYS A 1 99 ? 4.789 -15.219 14.484 1 34.09 99 LYS A N 1
ATOM 762 C CA . LYS A 1 99 ? 4.672 -15.117 15.938 1 34.09 99 LYS A CA 1
ATOM 763 C C . LYS A 1 99 ? 5.129 -16.406 16.625 1 34.09 99 LYS A C 1
ATOM 765 O O . LYS A 1 99 ? 4.641 -17.484 16.297 1 34.09 99 LYS A O 1
ATOM 770 N N . ASP A 1 100 ? 6.508 -16.625 16.812 1 33.72 100 ASP A N 1
ATOM 771 C CA . ASP A 1 100 ? 6.695 -17.703 17.781 1 33.72 100 ASP A CA 1
ATOM 772 C C . ASP A 1 100 ? 5.523 -17.781 18.75 1 33.72 100 ASP A C 1
ATOM 774 O O . ASP A 1 100 ? 4.707 -16.859 18.828 1 33.72 100 ASP A O 1
ATOM 778 N N . GLU A 1 101 ? 5.344 -18.781 19.562 1 33.41 101 GLU A N 1
ATOM 779 C CA . GLU A 1 101 ? 4.367 -18.906 20.641 1 33.41 101 GLU A CA 1
ATOM 780 C C . GLU A 1 101 ? 4.125 -17.562 21.328 1 33.41 101 GLU A C 1
ATOM 782 O O . GLU A 1 101 ? 3.127 -17.391 22.016 1 33.41 101 GLU A O 1
ATOM 787 N N . THR A 1 102 ? 5.223 -16.625 21.516 1 34.78 102 THR A N 1
ATOM 788 C CA . THR A 1 102 ? 5.133 -15.547 22.484 1 34.78 102 THR A CA 1
ATOM 789 C C . THR A 1 102 ? 4.75 -14.227 21.812 1 34.78 102 THR A C 1
ATOM 791 O O . THR A 1 102 ? 4.68 -13.188 22.469 1 34.78 102 THR A O 1
ATOM 794 N N . GLY A 1 103 ? 4.055 -14.055 20.578 1 35.69 103 GLY A N 1
ATOM 795 C CA . GLY A 1 103 ? 3.537 -12.836 19.984 1 35.69 103 GLY A CA 1
ATOM 796 C C . GLY A 1 103 ? 4.609 -11.992 19.328 1 35.69 103 GLY A C 1
ATOM 797 O O . GLY A 1 103 ? 4.363 -10.844 18.953 1 35.69 103 GLY A O 1
ATOM 798 N N . GLN A 1 104 ? 5.973 -12.117 19.5 1 31.14 104 GLN A N 1
ATOM 799 C CA . GLN A 1 104 ? 7.055 -11.25 19.062 1 31.14 104 GLN A CA 1
ATOM 800 C C . GLN A 1 104 ? 7.395 -11.508 17.594 1 31.14 104 GLN A C 1
ATOM 802 O O . GLN A 1 104 ? 7.547 -12.656 17.172 1 31.14 104 GLN A O 1
ATOM 807 N N . ILE A 1 105 ? 7.09 -10.547 16.609 1 34.38 105 ILE A N 1
ATOM 808 C CA . ILE A 1 105 ? 7.562 -10.578 15.234 1 34.38 105 ILE A CA 1
ATOM 809 C C . ILE A 1 105 ? 9.062 -10.859 15.211 1 34.38 105 ILE A C 1
ATOM 811 O O . ILE A 1 105 ? 9.852 -10.102 15.766 1 34.38 105 ILE A O 1
ATOM 815 N N . LYS A 1 106 ? 9.531 -12.062 15.078 1 33.53 106 LYS A N 1
ATOM 816 C CA . LYS A 1 106 ? 10.945 -12.391 14.953 1 33.53 106 LYS A CA 1
ATOM 817 C C . LYS A 1 106 ? 11.539 -11.797 13.672 1 33.53 106 LYS A C 1
ATOM 819 O O . LYS A 1 106 ? 11.016 -12.031 12.578 1 33.53 106 LYS A O 1
ATOM 824 N N . HIS A 1 107 ? 12.125 -10.586 13.695 1 35.06 107 HIS A N 1
ATOM 825 C CA . HIS A 1 107 ? 13.023 -10.117 12.641 1 35.06 107 HIS A CA 1
ATOM 826 C C . HIS A 1 107 ? 14.008 -11.211 12.227 1 35.06 107 HIS A C 1
ATOM 828 O O . HIS A 1 107 ? 14.492 -11.969 13.07 1 35.06 107 HIS A O 1
ATOM 834 N N . PRO A 1 108 ? 13.891 -11.648 11.031 1 32.03 108 PRO A N 1
ATOM 835 C CA . PRO A 1 108 ? 14.867 -12.68 10.68 1 32.03 108 PRO A CA 1
ATOM 836 C C . PRO A 1 108 ? 16.266 -12.367 11.203 1 32.03 108 PRO A C 1
ATOM 838 O O . PRO A 1 108 ? 16.672 -11.203 11.258 1 32.03 108 PRO A O 1
ATOM 841 N N . LYS A 1 109 ? 16.812 -13.188 12.07 1 30.89 109 LYS A N 1
ATOM 842 C CA . LYS A 1 109 ? 18.188 -13.102 12.523 1 30.89 109 LYS A CA 1
ATOM 843 C C . LYS A 1 109 ? 19.141 -12.852 11.359 1 30.89 109 LYS A C 1
ATOM 845 O O . LYS A 1 109 ? 19.062 -13.523 10.328 1 30.89 109 LYS A O 1
ATOM 850 N N . THR A 1 110 ? 19.578 -11.602 11.133 1 31.97 110 THR A N 1
ATOM 851 C CA . THR A 1 110 ? 20.797 -11.438 10.352 1 31.97 110 THR A CA 1
ATOM 852 C C . THR A 1 110 ? 21.859 -12.43 10.797 1 31.97 110 THR A C 1
ATOM 854 O O . THR A 1 110 ? 22.031 -12.672 11.992 1 31.97 110 THR A O 1
ATOM 857 N N . GLU A 1 111 ? 22.172 -13.367 10 1 30.8 111 GLU A N 1
ATOM 858 C CA . GLU A 1 111 ? 23.281 -14.312 10.148 1 30.8 111 GLU A CA 1
ATOM 859 C C . GLU A 1 111 ? 24.469 -13.664 10.844 1 30.8 111 GLU A C 1
ATOM 861 O O . GLU A 1 111 ? 25.516 -14.305 11.016 1 30.8 111 GLU A O 1
ATOM 866 N N . ARG A 1 112 ? 24.578 -12.383 10.984 1 33.31 112 ARG A N 1
ATOM 867 C CA . ARG A 1 112 ? 25.922 -12 11.367 1 33.31 112 ARG A CA 1
ATOM 868 C C . ARG A 1 112 ? 26.25 -12.438 12.789 1 33.31 112 ARG A C 1
ATOM 870 O O . ARG A 1 112 ? 27.312 -12.125 13.32 1 33.31 112 ARG A O 1
ATOM 877 N N . ASP A 1 113 ? 25.188 -12.867 13.562 1 31.8 113 ASP A N 1
ATOM 878 C CA . ASP A 1 113 ? 25.781 -13.109 14.875 1 31.8 113 ASP A CA 1
ATOM 879 C C . ASP A 1 113 ? 26.625 -14.383 14.867 1 31.8 113 ASP A C 1
ATOM 881 O O . ASP A 1 113 ? 26.125 -15.469 15.141 1 31.8 113 ASP A O 1
ATOM 885 N N . VAL A 1 114 ? 27.203 -14.688 13.688 1 31.83 114 VAL A N 1
ATOM 886 C CA . VAL A 1 114 ? 28.188 -15.758 13.805 1 31.83 114 VAL A CA 1
ATOM 887 C C . VAL A 1 114 ? 29.188 -15.414 14.906 1 31.83 114 VAL A C 1
ATOM 889 O O . VAL A 1 114 ? 29.688 -14.297 14.977 1 31.83 114 VAL A O 1
ATOM 892 N N . ASP A 1 115 ? 29.047 -16.016 16 1 31.92 115 ASP A N 1
ATOM 893 C CA . ASP A 1 115 ? 29.984 -16.156 17.109 1 31.92 115 ASP A CA 1
ATOM 894 C C . ASP A 1 115 ? 31.406 -16.359 16.609 1 31.92 115 ASP A C 1
ATOM 896 O O . ASP A 1 115 ? 31.672 -17.297 15.859 1 31.92 115 ASP A O 1
ATOM 900 N N . HIS A 1 116 ? 32.062 -15.258 16.156 1 33.25 116 HIS A N 1
ATOM 901 C CA . HIS A 1 116 ? 33.531 -15.344 16.094 1 33.25 116 HIS A CA 1
ATOM 902 C C . HIS A 1 116 ? 34.094 -16.062 17.312 1 33.25 116 HIS A C 1
ATOM 904 O O . HIS A 1 116 ? 34 -15.555 18.438 1 33.25 116 HIS A O 1
ATOM 910 N N . ARG A 1 117 ? 33.812 -17.328 17.469 1 25.72 117 ARG A N 1
ATOM 911 C CA . ARG A 1 117 ? 34.688 -18.094 18.344 1 25.72 117 ARG A CA 1
ATOM 912 C C . ARG A 1 117 ? 36.156 -17.891 17.984 1 25.72 117 ARG A C 1
ATOM 914 O O . ARG A 1 117 ? 36.562 -18.172 16.859 1 25.72 117 ARG A O 1
ATOM 921 N N . ASP A 1 118 ? 36.781 -16.828 18.531 1 32.03 118 ASP A N 1
ATOM 922 C CA . ASP A 1 118 ? 38.219 -16.797 18.641 1 32.03 118 ASP A CA 1
ATOM 923 C C . ASP A 1 118 ? 38.781 -18.141 19.109 1 32.03 118 ASP A C 1
ATOM 925 O O . ASP A 1 118 ? 38.375 -18.656 20.141 1 32.03 118 ASP A O 1
ATOM 929 N N . GLY A 1 119 ? 39.031 -19.078 18.172 1 24.12 119 GLY A N 1
ATOM 930 C CA . GLY A 1 119 ? 40.125 -20 18.422 1 24.12 119 GLY A CA 1
ATOM 931 C C . GLY A 1 119 ? 41.469 -19.281 18.641 1 24.12 119 GLY A C 1
ATOM 932 O O . GLY A 1 119 ? 41.625 -18.125 18.234 1 24.12 119 GLY A O 1
ATOM 933 N N . MET B 1 1 ? 8.508 -34.688 16.062 1 41.38 1 MET B N 1
ATOM 934 C CA . MET B 1 1 ? 8.039 -34.5 14.688 1 41.38 1 MET B CA 1
ATOM 935 C C . MET B 1 1 ? 7.902 -33.031 14.344 1 41.38 1 MET B C 1
ATOM 937 O O . MET B 1 1 ? 7.391 -32.25 15.148 1 41.38 1 MET B O 1
ATOM 941 N N . PRO B 1 2 ? 8.578 -32.5 13.328 1 51.62 2 PRO B N 1
ATOM 942 C CA . PRO B 1 2 ? 8.438 -31.078 13.039 1 51.62 2 PRO B CA 1
ATOM 943 C C . PRO B 1 2 ? 6.988 -30.656 12.812 1 51.62 2 PRO B C 1
ATOM 945 O O . PRO B 1 2 ? 6.164 -31.469 12.406 1 51.62 2 PRO B O 1
ATOM 948 N N . PRO B 1 3 ? 6.66 -29.672 13.523 1 53.97 3 PRO B N 1
ATOM 949 C CA . PRO B 1 3 ? 5.281 -29.25 13.266 1 53.97 3 PRO B CA 1
ATOM 950 C C . PRO B 1 3 ? 4.938 -29.25 11.773 1 53.97 3 PRO B C 1
ATOM 952 O O . PRO B 1 3 ? 5.82 -29.062 10.938 1 53.97 3 PRO B O 1
ATOM 955 N N . PRO B 1 4 ? 3.812 -29.812 11.477 1 55.88 4 PRO B N 1
ATOM 956 C CA . PRO B 1 4 ? 3.404 -29.812 10.07 1 55.88 4 PRO B CA 1
ATOM 957 C C . PRO B 1 4 ? 3.527 -28.422 9.43 1 55.88 4 PRO B C 1
ATOM 959 O O . PRO B 1 4 ? 3.395 -27.406 10.117 1 55.88 4 PRO B O 1
ATOM 962 N N . PRO B 1 5 ? 4.113 -28.359 8.289 1 56.22 5 PRO B N 1
ATOM 963 C CA . PRO B 1 5 ? 4.254 -27.062 7.629 1 56.22 5 PRO B CA 1
ATOM 964 C C . PRO B 1 5 ? 2.932 -26.297 7.539 1 56.22 5 PRO B C 1
ATOM 966 O O . PRO B 1 5 ? 1.865 -26.906 7.453 1 56.22 5 PRO B O 1
ATOM 969 N N . HIS B 1 6 ? 2.881 -25.156 8.039 1 58.97 6 HIS B N 1
ATOM 970 C CA . HIS B 1 6 ? 1.672 -24.359 7.859 1 58.97 6 HIS B CA 1
ATOM 971 C C . HIS B 1 6 ? 1.152 -24.469 6.43 1 58.97 6 HIS B C 1
ATOM 973 O O . HIS B 1 6 ? 1.935 -24.641 5.492 1 58.97 6 HIS B O 1
ATOM 979 N N . PRO B 1 7 ? -0.027 -24.891 6.371 1 62.59 7 PRO B N 1
ATOM 980 C CA . PRO B 1 7 ? -0.562 -24.984 5.012 1 62.59 7 PRO B CA 1
ATOM 981 C C . PRO B 1 7 ? -0.16 -23.812 4.125 1 62.59 7 PRO B C 1
ATOM 983 O O . PRO B 1 7 ? -0.029 -22.688 4.609 1 62.59 7 PRO B O 1
ATOM 986 N N . PRO B 1 8 ? 0.248 -24.078 3.012 1 68.94 8 PRO B N 1
ATOM 987 C CA . PRO B 1 8 ? 0.635 -23.016 2.082 1 68.94 8 PRO B CA 1
ATOM 988 C C . PRO B 1 8 ? -0.432 -21.938 1.947 1 68.94 8 PRO B C 1
ATOM 990 O O . PRO B 1 8 ? -1.627 -22.234 2.041 1 68.94 8 PRO B O 1
ATOM 993 N N . LEU B 1 9 ? -0.065 -20.734 1.947 1 77.06 9 LEU B N 1
ATOM 994 C CA . LEU B 1 9 ? -0.981 -19.641 1.651 1 77.06 9 LEU B CA 1
ATOM 995 C C . LEU B 1 9 ? -1.702 -19.875 0.329 1 77.06 9 LEU B C 1
ATOM 997 O O . LEU B 1 9 ? -1.117 -20.406 -0.616 1 77.06 9 LEU B O 1
ATOM 1001 N N . GLN B 1 10 ? -2.92 -19.75 0.383 1 85.81 10 GLN B N 1
ATOM 1002 C CA . GLN B 1 10 ? -3.715 -19.922 -0.83 1 85.81 10 GLN B CA 1
ATOM 1003 C C . GLN B 1 10 ? -4.305 -18.594 -1.288 1 85.81 10 GLN B C 1
ATOM 1005 O O . GLN B 1 10 ? -4.711 -17.766 -0.463 1 85.81 10 GLN B O 1
ATOM 1010 N N . VAL B 1 11 ? -4.375 -18.453 -2.578 1 90.56 11 VAL B N 1
ATOM 1011 C CA . VAL B 1 11 ? -5.02 -17.281 -3.154 1 90.56 11 VAL B CA 1
ATOM 1012 C C . VAL B 1 11 ? -6.496 -17.25 -2.756 1 90.56 11 VAL B C 1
ATOM 1014 O O . VAL B 1 11 ? -7.203 -18.25 -2.902 1 90.56 11 VAL B O 1
ATOM 1017 N N . PRO B 1 12 ? -6.93 -16.172 -2.285 1 92.62 12 PRO B N 1
ATOM 1018 C CA . PRO B 1 12 ? -8.328 -16.125 -1.854 1 92.62 12 PRO B CA 1
ATOM 1019 C C . PRO B 1 12 ? -9.305 -16.094 -3.027 1 92.62 12 PRO B C 1
ATOM 1021 O O . PRO B 1 12 ? -8.992 -15.539 -4.082 1 92.62 12 PRO B O 1
ATOM 1024 N N . ASP B 1 13 ? -10.453 -16.641 -2.777 1 93.75 13 ASP B N 1
ATOM 1025 C CA . ASP B 1 13 ? -11.516 -16.547 -3.771 1 93.75 13 ASP B CA 1
ATOM 1026 C C . ASP B 1 13 ? -11.977 -15.094 -3.936 1 93.75 13 ASP B C 1
ATOM 1028 O O . ASP B 1 13 ? -12.289 -14.656 -5.047 1 93.75 13 ASP B O 1
ATOM 1032 N N . SER B 1 14 ? -11.977 -14.383 -2.785 1 96.12 14 SER B N 1
ATOM 1033 C CA . SER B 1 14 ? -12.383 -12.984 -2.775 1 96.12 14 SER B CA 1
ATOM 1034 C C . SER B 1 14 ? -11.625 -12.195 -1.714 1 96.12 14 SER B C 1
ATOM 1036 O O . SER B 1 14 ? -11.445 -12.672 -0.59 1 96.12 14 SER B O 1
ATOM 1038 N N . TYR B 1 15 ? -11.195 -11.039 -2.064 1 97.44 15 TYR B N 1
ATOM 1039 C CA . TYR B 1 15 ? -10.555 -10.156 -1.094 1 97.44 15 TYR B CA 1
ATOM 1040 C C . TYR B 1 15 ? -11.594 -9.438 -0.24 1 97.44 15 TYR B C 1
ATOM 1042 O O . TYR B 1 15 ? -11.273 -8.938 0.841 1 97.44 15 TYR B O 1
ATOM 1050 N N . LYS B 1 16 ? -12.75 -9.344 -0.724 1 95.94 16 LYS B N 1
ATOM 1051 C CA . LYS B 1 16 ? -13.82 -8.633 -0.037 1 95.94 16 LYS B CA 1
ATOM 1052 C C . LYS B 1 16 ? -14.234 -9.359 1.239 1 95.94 16 LYS B C 1
ATOM 1054 O O . LYS B 1 16 ? -14.758 -8.742 2.172 1 95.94 16 LYS B O 1
ATOM 1059 N N . SER B 1 17 ? -14.031 -10.68 1.269 1 94.5 17 SER B N 1
ATOM 1060 C CA . SER B 1 17 ? -14.477 -11.5 2.389 1 94.5 17 SER B CA 1
ATOM 1061 C C . SER B 1 17 ? -13.406 -11.602 3.467 1 94.5 17 SER B C 1
ATOM 1063 O O . SER B 1 17 ? -13.625 -12.227 4.508 1 94.5 17 SER B O 1
ATOM 1065 N N . LEU B 1 18 ? -12.234 -11.023 3.326 1 95.44 18 LEU B N 1
ATOM 1066 C CA . LEU B 1 18 ? -11.164 -11.094 4.309 1 95.44 18 LEU B CA 1
ATOM 1067 C C . LEU B 1 18 ? -11.555 -10.383 5.602 1 95.44 18 LEU B C 1
ATOM 1069 O O . LEU B 1 18 ? -12.242 -9.359 5.562 1 95.44 18 LEU B O 1
ATOM 1073 N N . PRO B 1 19 ? -11.109 -10.906 6.691 1 95.69 19 PRO B N 1
ATOM 1074 C CA . PRO B 1 19 ? -11.43 -10.281 7.977 1 95.69 19 PRO B CA 1
ATOM 1075 C C . PRO B 1 19 ? -10.562 -9.062 8.273 1 95.69 19 PRO B C 1
ATOM 1077 O O . PRO B 1 19 ? -9.789 -9.07 9.234 1 95.69 19 PRO B O 1
ATOM 1080 N N . LEU B 1 20 ? -10.664 -7.996 7.586 1 96.69 20 LEU B N 1
ATOM 1081 C CA . LEU B 1 20 ? -9.938 -6.742 7.75 1 96.69 20 LEU B CA 1
ATOM 1082 C C . LEU B 1 20 ? -10.68 -5.797 8.68 1 96.69 20 LEU B C 1
ATOM 1084 O O . LEU B 1 20 ? -11.914 -5.758 8.68 1 96.69 20 LEU B O 1
ATOM 1088 N N . LYS B 1 21 ? -10.023 -5.078 9.422 1 96.75 21 LYS B N 1
ATOM 1089 C CA . LYS B 1 21 ? -10.656 -4.324 10.5 1 96.75 21 LYS B CA 1
ATOM 1090 C C . LYS B 1 21 ? -10.773 -2.848 10.141 1 96.75 21 LYS B C 1
ATOM 1092 O O . LYS B 1 21 ? -11.789 -2.211 10.438 1 96.75 21 LYS B O 1
ATOM 1097 N N . GLN B 1 22 ? -9.766 -2.344 9.516 1 97.44 22 GLN B N 1
ATOM 1098 C CA . GLN B 1 22 ? -9.766 -0.895 9.344 1 97.44 22 GLN B CA 1
ATOM 1099 C C . GLN B 1 22 ? -9.523 -0.512 7.887 1 97.44 22 GLN B C 1
ATOM 1101 O O . GLN B 1 22 ? -9.203 0.64 7.586 1 97.44 22 GLN B O 1
ATOM 1106 N N . ILE B 1 23 ? -9.609 -1.499 6.973 1 98.06 23 ILE B N 1
ATOM 1107 C CA . ILE B 1 23 ? -9.578 -1.216 5.543 1 98.06 23 ILE B CA 1
ATOM 1108 C C . ILE B 1 23 ? -10.609 -2.08 4.82 1 98.06 23 ILE B C 1
ATOM 1110 O O . ILE B 1 23 ? -11.102 -3.061 5.379 1 98.06 23 ILE B O 1
ATOM 1114 N N . LYS B 1 24 ? -11 -1.663 3.691 1 98.12 24 LYS B N 1
ATOM 1115 C CA . LYS B 1 24 ? -11.883 -2.42 2.805 1 98.12 24 LYS B CA 1
ATOM 1116 C C . LYS B 1 24 ? -11.219 -2.658 1.449 1 98.12 24 LYS B C 1
ATOM 1118 O O . LYS B 1 24 ? -10.453 -1.82 0.971 1 98.12 24 LYS B O 1
ATOM 1123 N N . VAL B 1 25 ? -11.492 -3.781 0.856 1 98.62 25 VAL B N 1
ATOM 1124 C CA . VAL B 1 25 ? -10.977 -4.078 -0.477 1 98.62 25 VAL B CA 1
ATOM 1125 C C . VAL B 1 25 ? -12.141 -4.227 -1.458 1 98.62 25 VAL B C 1
ATOM 1127 O O . VAL B 1 25 ? -13.133 -4.895 -1.157 1 98.62 25 VAL B O 1
ATOM 1130 N N . SER B 1 26 ? -12.086 -3.59 -2.578 1 98.31 26 SER B N 1
ATOM 1131 C CA . SER B 1 26 ? -13.031 -3.742 -3.682 1 98.31 26 SER B CA 1
ATOM 1132 C C . SER B 1 26 ? -12.305 -3.926 -5.008 1 98.31 26 SER B C 1
ATOM 1134 O O . SER B 1 26 ? -11.07 -4.012 -5.039 1 98.31 26 SER B O 1
ATOM 1136 N N . TYR B 1 27 ? -13.047 -4.113 -6.09 1 98.31 27 TYR B N 1
ATOM 1137 C CA . TYR B 1 27 ? -12.477 -4.359 -7.41 1 98.31 27 TYR B CA 1
ATOM 1138 C C . TYR B 1 27 ? -12.781 -3.215 -8.367 1 98.31 27 TYR B C 1
ATOM 1140 O O . TYR B 1 27 ? -13.594 -2.336 -8.047 1 98.31 27 TYR B O 1
ATOM 1148 N N . VAL B 1 28 ? -12.094 -3.182 -9.43 1 97.75 28 VAL B N 1
ATOM 1149 C CA . VAL B 1 28 ? -12.383 -2.227 -10.5 1 97.75 28 VAL B CA 1
ATOM 1150 C C . VAL B 1 28 ? -12.625 -2.973 -11.805 1 97.75 28 VAL B C 1
ATOM 1152 O O . VAL B 1 28 ? -11.695 -3.537 -12.391 1 97.75 28 VAL B O 1
ATOM 1155 N N . PRO B 1 29 ? -13.859 -2.982 -12.281 1 97.62 29 PRO B N 1
ATOM 1156 C CA . PRO B 1 29 ? -15.039 -2.338 -11.695 1 97.62 29 PRO B CA 1
ATOM 1157 C C . PRO B 1 29 ? -15.539 -3.053 -10.438 1 97.62 29 PRO B C 1
ATOM 1159 O O . PRO B 1 29 ? -15.344 -4.262 -10.297 1 97.62 29 PRO B O 1
ATOM 1162 N N . ASP B 1 30 ? -16.188 -2.307 -9.531 1 96.69 30 ASP B N 1
ATOM 1163 C CA . ASP B 1 30 ? -16.625 -2.803 -8.227 1 96.69 30 ASP B CA 1
ATOM 1164 C C . ASP B 1 30 ? -17.641 -3.938 -8.383 1 96.69 30 ASP B C 1
ATOM 1166 O O . ASP B 1 30 ? -17.797 -4.758 -7.48 1 96.69 30 ASP B O 1
ATOM 1170 N N . SER B 1 31 ? -18.312 -4.051 -9.445 1 96.75 31 SER B N 1
ATOM 1171 C CA . SER B 1 31 ? -19.359 -5.027 -9.695 1 96.75 31 SER B CA 1
ATOM 1172 C C . SER B 1 31 ? -18.781 -6.41 -9.977 1 96.75 31 SER B C 1
ATOM 1174 O O . SER B 1 31 ? -19.5 -7.406 -9.984 1 96.75 31 SER B O 1
ATOM 1176 N N . SER B 1 32 ? -17.484 -6.457 -10.234 1 97.25 32 SER B N 1
ATOM 1177 C CA . SER B 1 32 ? -16.875 -7.742 -10.57 1 97.25 32 SER B CA 1
ATOM 1178 C C . SER B 1 32 ? -17.031 -8.742 -9.422 1 97.25 32 SER B C 1
ATOM 1180 O O . SER B 1 32 ? -16.797 -8.406 -8.266 1 97.25 32 SER B O 1
ATOM 1182 N N . PRO B 1 33 ? -17.438 -9.969 -9.695 1 95.25 33 PRO B N 1
ATOM 1183 C CA . PRO B 1 33 ? -17.594 -10.992 -8.656 1 95.25 33 PRO B CA 1
ATOM 1184 C C . PRO B 1 33 ? -16.281 -11.633 -8.242 1 95.25 33 PRO B C 1
ATOM 1186 O O . PRO B 1 33 ? -16.219 -12.336 -7.23 1 95.25 33 PRO B O 1
ATOM 1189 N N . THR B 1 34 ? -15.219 -11.477 -9.102 1 96.5 34 THR B N 1
ATOM 1190 C CA . THR B 1 34 ? -13.898 -12.039 -8.844 1 96.5 34 THR B CA 1
ATOM 1191 C C . THR B 1 34 ? -12.828 -10.945 -8.859 1 96.5 34 THR B C 1
ATOM 1193 O O . THR B 1 34 ? -13.047 -9.859 -9.414 1 96.5 34 THR B O 1
ATOM 1196 N N . PRO B 1 35 ? -11.781 -11.211 -8.211 1 97.5 35 PRO B N 1
ATOM 1197 C CA . PRO B 1 35 ? -10.719 -10.203 -8.211 1 97.5 35 PRO B CA 1
ATOM 1198 C C . PRO B 1 35 ? -10.312 -9.781 -9.625 1 97.5 35 PRO B C 1
ATOM 1200 O O . PRO B 1 35 ? -10.242 -10.625 -10.531 1 97.5 35 PRO B O 1
ATOM 1203 N N . THR B 1 36 ? -10.156 -8.508 -9.773 1 98.19 36 THR B N 1
ATOM 1204 C CA . THR B 1 36 ? -9.727 -7.93 -11.039 1 98.19 36 THR B CA 1
ATOM 1205 C C . THR B 1 36 ? -8.25 -7.555 -10.992 1 98.19 36 THR B C 1
ATOM 1207 O O . THR B 1 36 ? -7.617 -7.625 -9.938 1 98.19 36 THR B O 1
ATOM 1210 N N . PRO B 1 37 ? -7.648 -7.188 -12.086 1 97.81 37 PRO B N 1
ATOM 1211 C CA . PRO B 1 37 ? -6.242 -6.777 -12.086 1 97.81 37 PRO B CA 1
ATOM 1212 C C . PRO B 1 37 ? -5.988 -5.547 -11.211 1 97.81 37 PRO B C 1
ATOM 1214 O O . PRO B 1 37 ? -4.848 -5.297 -10.812 1 97.81 37 PRO B O 1
ATOM 1217 N N . VAL B 1 38 ? -7.078 -4.848 -10.961 1 98.56 38 VAL B N 1
ATOM 1218 C CA . VAL B 1 38 ? -6.965 -3.662 -10.117 1 98.56 38 VAL B CA 1
ATOM 1219 C C . VAL B 1 38 ? -7.758 -3.865 -8.828 1 98.56 38 VAL B C 1
ATOM 1221 O O . VAL B 1 38 ? -8.984 -3.996 -8.867 1 98.56 38 VAL B O 1
ATOM 1224 N N . LEU B 1 39 ? -7.086 -3.938 -7.695 1 98.5 39 LEU B N 1
ATOM 1225 C CA . LEU B 1 39 ? -7.727 -3.895 -6.387 1 98.5 39 LEU B CA 1
ATOM 1226 C C . LEU B 1 39 ? -7.766 -2.469 -5.844 1 98.5 39 LEU B C 1
ATOM 1228 O O . LEU B 1 39 ? -6.785 -1.731 -5.957 1 98.5 39 LEU B O 1
ATOM 1232 N N . LEU B 1 40 ? -8.852 -2.1 -5.332 1 98.75 40 LEU B N 1
ATOM 1233 C CA . LEU B 1 40 ? -8.984 -0.831 -4.625 1 98.75 40 LEU B CA 1
ATOM 1234 C C . LEU B 1 40 ? -9.055 -1.054 -3.115 1 98.75 40 LEU B C 1
ATOM 1236 O O . LEU B 1 40 ? -9.984 -1.696 -2.621 1 98.75 40 LEU B O 1
ATOM 1240 N N . ILE B 1 41 ? -8.078 -0.593 -2.463 1 98.62 41 ILE B N 1
ATOM 1241 C CA . ILE B 1 41 ? -8.07 -0.623 -1.004 1 98.62 41 ILE B CA 1
ATOM 1242 C C . ILE B 1 41 ? -8.492 0.739 -0.456 1 98.62 41 ILE B C 1
ATOM 1244 O O . ILE B 1 41 ? -7.949 1.771 -0.858 1 98.62 41 ILE B O 1
ATOM 1248 N N . THR B 1 42 ? -9.414 0.771 0.445 1 98.62 42 THR B N 1
ATOM 1249 C CA . THR B 1 42 ? -9.914 1.989 1.071 1 98.62 42 THR B CA 1
ATOM 1250 C C . THR B 1 42 ? -9.633 1.981 2.572 1 98.62 42 THR B C 1
ATOM 1252 O O . THR B 1 42 ? -10.117 1.11 3.295 1 98.62 42 THR B O 1
ATOM 1255 N N . LEU B 1 43 ? -8.789 2.857 3.037 1 97.5 43 LEU B N 1
ATOM 1256 C CA . LEU B 1 43 ? -8.695 3.088 4.473 1 97.5 43 LEU B CA 1
ATOM 1257 C C . LEU B 1 43 ? -10.031 3.541 5.043 1 97.5 43 LEU B C 1
ATOM 1259 O O . LEU B 1 43 ? -10.672 4.449 4.504 1 97.5 43 LEU B O 1
ATOM 1263 N N . ASN B 1 44 ? -10.445 2.992 6.152 1 97.31 44 ASN B N 1
ATOM 1264 C CA . ASN B 1 44 ? -11.867 3.105 6.473 1 97.31 44 ASN B CA 1
ATOM 1265 C C . ASN B 1 44 ? -12.078 3.453 7.941 1 97.31 44 ASN B C 1
ATOM 1267 O O . ASN B 1 44 ? -12.828 2.766 8.641 1 97.31 44 ASN B O 1
ATOM 1271 N N . ARG B 1 45 ? -11.531 4.508 8.336 1 95.88 45 ARG B N 1
ATOM 1272 C CA . ARG B 1 45 ? -11.781 5.184 9.602 1 95.88 45 ARG B CA 1
ATOM 1273 C C . ARG B 1 45 ? -12.055 6.668 9.391 1 95.88 45 ARG B C 1
ATOM 1275 O O . ARG B 1 45 ? -11.383 7.52 9.977 1 95.88 45 ARG B O 1
ATOM 1282 N N . PRO B 1 46 ? -13.008 6.922 8.602 1 95.69 46 PRO B N 1
ATOM 1283 C CA . PRO B 1 46 ? -13.211 8.312 8.195 1 95.69 46 PRO B CA 1
ATOM 1284 C C . PRO B 1 46 ? -13.43 9.25 9.375 1 95.69 46 PRO B C 1
ATOM 1286 O O . PRO B 1 46 ? -13.094 10.438 9.297 1 95.69 46 PRO B O 1
ATOM 1289 N N . GLN B 1 47 ? -13.938 8.695 10.469 1 94.69 47 GLN B N 1
ATOM 1290 C CA . GLN B 1 47 ? -14.188 9.523 11.648 1 94.69 47 GLN B CA 1
ATOM 1291 C C . GLN B 1 47 ? -12.883 9.969 12.289 1 94.69 47 GLN B C 1
ATOM 1293 O O . GLN B 1 47 ? -12.867 10.891 13.109 1 94.69 47 GLN B O 1
ATOM 1298 N N . LYS B 1 48 ? -11.781 9.258 11.977 1 93.25 48 LYS B N 1
ATOM 1299 C CA . LYS B 1 48 ? -10.469 9.617 12.484 1 93.25 48 LYS B CA 1
ATOM 1300 C C . LYS B 1 48 ? -9.531 10.023 11.352 1 93.25 48 LYS B C 1
ATOM 1302 O O . LYS B 1 48 ? -8.32 9.781 11.422 1 93.25 48 LYS B O 1
ATOM 1307 N N . HIS B 1 49 ? -10.141 10.523 10.242 1 93.12 49 HIS B N 1
ATOM 1308 C CA . HIS B 1 49 ? -9.414 11.039 9.086 1 93.12 49 HIS B CA 1
ATOM 1309 C C . HIS B 1 49 ? -8.516 9.969 8.469 1 93.12 49 HIS B C 1
ATOM 1311 O O . HIS B 1 49 ? -7.5 10.281 7.855 1 93.12 49 HIS B O 1
ATOM 1317 N N . ASN B 1 50 ? -8.828 8.742 8.781 1 95.19 50 ASN B N 1
ATOM 1318 C CA . ASN B 1 50 ? -8.086 7.594 8.266 1 95.19 50 ASN B CA 1
ATOM 1319 C C . ASN B 1 50 ? -6.621 7.633 8.695 1 95.19 50 ASN B C 1
ATOM 1321 O O . ASN B 1 50 ? -5.738 7.238 7.93 1 95.19 50 ASN B O 1
ATOM 1325 N N . ALA B 1 51 ? -6.41 8.18 9.953 1 91.69 51 ALA B N 1
ATOM 1326 C CA . ALA B 1 51 ? -5.055 8.133 10.5 1 91.69 51 ALA B CA 1
ATOM 1327 C C . ALA B 1 51 ? -4.5 6.711 10.461 1 91.69 51 ALA B C 1
ATOM 1329 O O . ALA B 1 51 ? -5.203 5.754 10.797 1 91.69 51 ALA B O 1
ATOM 1330 N N . PHE B 1 52 ? -3.27 6.613 10.078 1 90.19 52 PHE B N 1
ATOM 1331 C CA . PHE B 1 52 ? -2.656 5.305 9.891 1 90.19 52 PHE B CA 1
ATOM 1332 C C . PHE B 1 52 ? -2.346 4.656 11.234 1 90.19 52 PHE B C 1
ATOM 1334 O O . PHE B 1 52 ? -1.66 5.246 12.07 1 90.19 52 PHE B O 1
ATOM 1341 N N . THR B 1 53 ? -2.865 3.477 11.5 1 87.62 53 THR B N 1
ATOM 1342 C CA . THR B 1 53 ? -2.701 2.75 12.758 1 87.62 53 THR B CA 1
ATOM 1343 C C . THR B 1 53 ? -1.933 1.45 12.531 1 87.62 53 THR B C 1
ATOM 1345 O O . THR B 1 53 ? -1.709 1.045 11.391 1 87.62 53 THR B O 1
ATOM 1348 N N . ASP B 1 54 ? -1.531 0.892 13.633 1 84.62 54 ASP B N 1
ATOM 1349 C CA . ASP B 1 54 ? -0.919 -0.431 13.57 1 84.62 54 ASP B CA 1
ATOM 1350 C C . ASP B 1 54 ? -1.891 -1.458 12.992 1 84.62 54 ASP B C 1
ATOM 1352 O O . ASP B 1 54 ? -1.481 -2.375 12.281 1 84.62 54 ASP B O 1
ATOM 1356 N N . GLN B 1 55 ? -3.096 -1.308 13.281 1 90.75 55 GLN B N 1
ATOM 1357 C CA . GLN B 1 55 ? -4.109 -2.207 12.742 1 90.75 55 GLN B CA 1
ATOM 1358 C C . GLN B 1 55 ? -4.207 -2.076 11.227 1 90.75 55 GLN B C 1
ATOM 1360 O O . GLN B 1 55 ? -4.312 -3.078 10.516 1 90.75 55 GLN B O 1
ATOM 1365 N N . MET B 1 56 ? -4.203 -0.925 10.695 1 92.62 56 MET B N 1
ATOM 1366 C CA . MET B 1 56 ? -4.207 -0.71 9.25 1 92.62 56 MET B CA 1
ATOM 1367 C C . MET B 1 56 ? -2.982 -1.346 8.602 1 92.62 56 MET B C 1
ATOM 1369 O O . MET B 1 56 ? -3.084 -1.951 7.531 1 92.62 56 MET B O 1
ATOM 1373 N N . ARG B 1 57 ? -1.918 -1.113 9.328 1 88.12 57 ARG B N 1
ATOM 1374 C CA . ARG B 1 57 ? -0.68 -1.729 8.859 1 88.12 57 ARG B CA 1
ATOM 1375 C C . ARG B 1 57 ? -0.829 -3.242 8.75 1 88.12 57 ARG B C 1
ATOM 1377 O O . ARG B 1 57 ? -0.477 -3.832 7.727 1 88.12 57 ARG B O 1
ATOM 1384 N N . GLU B 1 58 ? -1.354 -3.83 9.734 1 88.62 58 GLU B N 1
ATOM 1385 C CA . GLU B 1 58 ? -1.567 -5.273 9.75 1 88.62 58 GLU B CA 1
ATOM 1386 C C . GLU B 1 58 ? -2.531 -5.703 8.648 1 88.62 58 GLU B C 1
ATOM 1388 O O . GLU B 1 58 ? -2.305 -6.707 7.973 1 88.62 58 GLU B O 1
ATOM 1393 N N . ASP B 1 59 ? -3.613 -5.004 8.484 1 93.88 59 ASP B N 1
ATOM 1394 C CA . ASP B 1 59 ? -4.574 -5.297 7.43 1 93.88 59 ASP B CA 1
ATOM 1395 C C . ASP B 1 59 ? -3.91 -5.246 6.055 1 93.88 59 ASP B C 1
ATOM 1397 O O . ASP B 1 59 ? -4.105 -6.145 5.23 1 93.88 59 ASP B O 1
ATOM 1401 N N . LEU B 1 60 ? -3.111 -4.199 5.879 1 93.75 60 LEU B N 1
ATOM 1402 C CA . LEU B 1 60 ? -2.424 -4.039 4.602 1 93.75 60 LEU B CA 1
ATOM 1403 C C . LEU B 1 60 ? -1.436 -5.18 4.371 1 93.75 60 LEU B C 1
ATOM 1405 O O . LEU B 1 60 ? -1.34 -5.707 3.26 1 93.75 60 LEU B O 1
ATOM 1409 N N . GLU B 1 61 ? -0.729 -5.496 5.375 1 87.81 61 GLU B N 1
ATOM 1410 C CA . GLU B 1 61 ? 0.229 -6.594 5.262 1 87.81 61 GLU B CA 1
ATOM 1411 C C . GLU B 1 61 ? -0.463 -7.891 4.855 1 87.81 61 GLU B C 1
ATOM 1413 O O . GLU B 1 61 ? 0.032 -8.617 3.992 1 87.81 61 GLU B O 1
ATOM 1418 N N . ARG B 1 62 ? -1.546 -8.117 5.441 1 90.44 62 ARG B N 1
ATOM 1419 C CA . ARG B 1 62 ? -2.301 -9.32 5.113 1 90.44 62 ARG B CA 1
ATOM 1420 C C . ARG B 1 62 ? -2.711 -9.328 3.643 1 90.44 62 ARG B C 1
ATOM 1422 O O . ARG B 1 62 ? -2.572 -10.344 2.957 1 90.44 62 ARG B O 1
ATOM 1429 N N . VAL B 1 63 ? -3.215 -8.266 3.166 1 94.75 63 VAL B N 1
ATOM 1430 C CA . VAL B 1 63 ? -3.67 -8.172 1.783 1 94.75 63 VAL B CA 1
ATOM 1431 C C . VAL B 1 63 ? -2.49 -8.367 0.835 1 94.75 63 VAL B C 1
ATOM 1433 O O . VAL B 1 63 ? -2.58 -9.125 -0.13 1 94.75 63 VAL B O 1
ATOM 1436 N N . TYR B 1 64 ? -1.324 -7.727 1.154 1 91.31 64 TYR B N 1
ATOM 1437 C CA . TYR B 1 64 ? -0.172 -7.785 0.262 1 91.31 64 TYR B CA 1
ATOM 1438 C C . TYR B 1 64 ? 0.444 -9.18 0.257 1 91.31 64 TYR B C 1
ATOM 1440 O O . TYR B 1 64 ? 0.967 -9.633 -0.765 1 91.31 64 TYR B O 1
ATOM 1448 N N . GLU B 1 65 ? 0.343 -9.828 1.374 1 88.06 65 GLU B N 1
ATOM 1449 C CA . GLU B 1 65 ? 0.81 -11.211 1.411 1 88.06 65 GLU B CA 1
ATOM 1450 C C . GLU B 1 65 ? 0.034 -12.086 0.427 1 88.06 65 GLU B C 1
ATOM 1452 O O . GLU B 1 65 ? 0.613 -12.945 -0.24 1 88.06 65 GLU B O 1
ATOM 1457 N N . LEU B 1 66 ? -1.209 -11.891 0.374 1 92 66 LEU B N 1
ATOM 1458 C CA . LEU B 1 66 ? -2.057 -12.672 -0.521 1 92 66 LEU B CA 1
ATOM 1459 C C . LEU B 1 66 ? -1.846 -12.25 -1.972 1 92 66 LEU B C 1
ATOM 1461 O O . LEU B 1 66 ? -1.839 -13.094 -2.871 1 92 66 LEU B O 1
ATOM 1465 N N . ILE B 1 67 ? -1.646 -10.984 -2.186 1 93.75 67 ILE B N 1
ATOM 1466 C CA . ILE B 1 67 ? -1.403 -10.461 -3.527 1 93.75 67 ILE B CA 1
ATOM 1467 C C . ILE B 1 67 ? -0.124 -11.078 -4.094 1 93.75 67 ILE B C 1
ATOM 1469 O O . ILE B 1 67 ? -0.041 -11.359 -5.289 1 93.75 67 ILE B O 1
ATOM 1473 N N . ASP B 1 68 ? 0.801 -11.305 -3.258 1 90.5 68 ASP B N 1
ATOM 1474 C CA . ASP B 1 68 ? 2.115 -11.805 -3.648 1 90.5 68 ASP B CA 1
ATOM 1475 C C . ASP B 1 68 ? 2.006 -13.148 -4.355 1 90.5 68 ASP B C 1
ATOM 1477 O O . ASP B 1 68 ? 2.881 -13.523 -5.141 1 90.5 68 ASP B O 1
ATOM 1481 N N . ILE B 1 69 ? 0.93 -13.836 -4.117 1 89.88 69 ILE B N 1
ATOM 1482 C CA . ILE B 1 69 ? 0.785 -15.156 -4.723 1 89.88 69 ILE B CA 1
ATOM 1483 C C . ILE B 1 69 ? -0.394 -15.148 -5.691 1 89.88 69 ILE B C 1
ATOM 1485 O O . ILE B 1 69 ? -0.828 -16.203 -6.152 1 89.88 69 ILE B O 1
ATOM 1489 N N . ASP B 1 70 ? -1.017 -14.062 -5.965 1 93.44 70 ASP B N 1
ATOM 1490 C CA . ASP B 1 70 ? -2.205 -13.977 -6.809 1 93.44 70 ASP B CA 1
ATOM 1491 C C . ASP B 1 70 ? -1.876 -13.344 -8.156 1 93.44 70 ASP B C 1
ATOM 1493 O O . ASP B 1 70 ? -1.794 -12.117 -8.273 1 93.44 70 ASP B O 1
ATOM 1497 N N . PRO B 1 71 ? -1.735 -14.094 -9.156 1 92.56 71 PRO B N 1
ATOM 1498 C CA . PRO B 1 71 ? -1.334 -13.547 -10.461 1 92.56 71 PRO B CA 1
ATOM 1499 C C . PRO B 1 71 ? 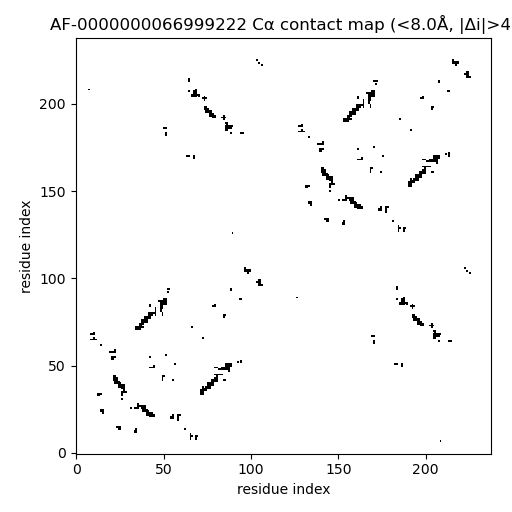-2.42 -12.688 -11.102 1 92.56 71 PRO B C 1
ATOM 1501 O O . PRO B 1 71 ? -2.164 -12.008 -12.094 1 92.56 71 PRO B O 1
ATOM 1504 N N . ARG B 1 72 ? -3.594 -12.68 -10.586 1 94.44 72 ARG B N 1
ATOM 1505 C CA . ARG B 1 72 ? -4.68 -11.883 -11.148 1 94.44 72 ARG B CA 1
ATOM 1506 C C . ARG B 1 72 ? -4.441 -10.391 -10.922 1 94.44 72 ARG B C 1
ATOM 1508 O O . ARG B 1 72 ? -4.832 -9.562 -11.75 1 94.44 72 ARG B O 1
ATOM 1515 N N . VAL B 1 73 ? -3.805 -10.055 -9.797 1 96.88 73 VAL B N 1
ATOM 1516 C CA . VAL B 1 73 ? -3.684 -8.656 -9.383 1 96.88 73 VAL B CA 1
ATOM 1517 C C . VAL B 1 73 ? -2.445 -8.031 -10.023 1 96.88 73 VAL B C 1
ATOM 1519 O O . VAL B 1 73 ? -1.354 -8.602 -9.969 1 96.88 73 VAL B O 1
ATOM 1522 N N . LYS B 1 74 ? -2.652 -6.82 -10.617 1 96.81 74 LYS B N 1
ATOM 1523 C CA . LYS B 1 74 ? -1.566 -6.164 -11.344 1 96.81 74 LYS B CA 1
ATOM 1524 C C . LYS B 1 74 ? -1.269 -4.785 -10.758 1 96.81 74 LYS B C 1
ATOM 1526 O O . LYS B 1 74 ? -0.208 -4.215 -11.016 1 96.81 74 LYS B O 1
ATOM 1531 N N . VAL B 1 75 ? -2.229 -4.297 -10.125 1 97.94 75 VAL B N 1
ATOM 1532 C CA . VAL B 1 75 ? -2.127 -2.959 -9.555 1 97.94 75 VAL B CA 1
ATOM 1533 C C . VAL B 1 75 ? -2.992 -2.863 -8.305 1 97.94 75 VAL B C 1
ATOM 1535 O O . VAL B 1 75 ? -4.074 -3.449 -8.242 1 97.94 75 VAL B O 1
ATOM 1538 N N . VAL B 1 76 ? -2.535 -2.125 -7.309 1 98.38 76 VAL B N 1
ATOM 1539 C CA . VAL B 1 76 ? -3.328 -1.802 -6.129 1 98.38 76 VAL B CA 1
ATOM 1540 C C . VAL B 1 76 ? -3.473 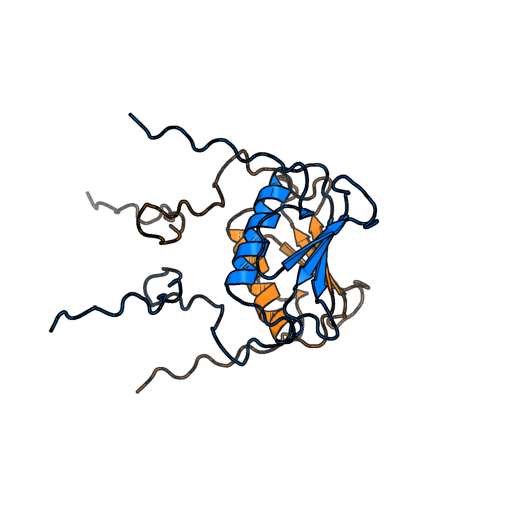-0.287 -6 1 98.38 76 VAL B C 1
ATOM 1542 O O . VAL B 1 76 ? -2.488 0.448 -6.121 1 98.38 76 VAL B O 1
ATOM 1545 N N . VAL B 1 77 ? -4.641 0.168 -5.844 1 98.69 77 VAL B N 1
ATOM 1546 C CA . VAL B 1 77 ? -4.93 1.567 -5.547 1 98.69 77 VAL B CA 1
ATOM 1547 C C . VAL B 1 77 ? -5.363 1.708 -4.09 1 98.69 77 VAL B C 1
ATOM 1549 O O . VAL B 1 77 ? -6.242 0.977 -3.623 1 98.69 77 VAL B O 1
ATOM 1552 N N . VAL B 1 78 ? -4.719 2.551 -3.357 1 98.38 78 VAL B N 1
ATOM 1553 C CA . VAL B 1 78 ? -5.07 2.801 -1.963 1 98.38 78 VAL B CA 1
ATOM 1554 C C . VAL B 1 78 ? -5.625 4.215 -1.817 1 98.38 78 VAL B C 1
ATOM 1556 O O . VAL B 1 78 ? -4.996 5.184 -2.248 1 98.38 78 VAL B O 1
ATOM 1559 N N . THR B 1 79 ? -6.797 4.336 -1.298 1 97.94 79 THR B N 1
ATOM 1560 C CA . THR B 1 79 ? -7.457 5.609 -1.03 1 97.94 79 THR B CA 1
ATOM 1561 C C . THR B 1 79 ? -8.117 5.598 0.343 1 97.94 79 THR B C 1
ATOM 1563 O O . THR B 1 79 ? -7.926 4.66 1.124 1 97.94 79 THR B O 1
ATOM 1566 N N . GLY B 1 80 ? -8.781 6.652 0.716 1 97.62 80 GLY B N 1
ATOM 1567 C CA . GLY B 1 80 ? -9.445 6.754 2.004 1 97.62 80 GLY B CA 1
ATOM 1568 C C . GLY B 1 80 ? -10.938 6.988 1.886 1 97.62 80 GLY B C 1
ATOM 1569 O O . GLY B 1 80 ? -11.398 7.645 0.95 1 97.62 80 GLY B O 1
ATOM 1570 N N . ALA B 1 81 ? -11.664 6.438 2.834 1 97.56 81 ALA B N 1
ATOM 1571 C CA . ALA B 1 81 ? -13.094 6.711 2.91 1 97.56 81 ALA B CA 1
ATOM 1572 C C . ALA B 1 81 ? -13.359 8.141 3.375 1 97.56 81 ALA B C 1
ATOM 1574 O O . ALA B 1 81 ? -12.648 8.656 4.246 1 97.56 81 ALA B O 1
ATOM 1575 N N . GLY B 1 82 ? -14.32 8.734 2.785 1 95.06 82 GLY B N 1
ATOM 1576 C CA . GLY B 1 82 ? -14.703 10.07 3.215 1 95.06 82 GLY B CA 1
ATOM 1577 C C . GLY B 1 82 ? -13.828 11.156 2.631 1 95.06 82 GLY B C 1
ATOM 1578 O O . GLY B 1 82 ? -13.344 11.031 1.504 1 95.06 82 GLY B O 1
ATOM 1579 N N . ARG B 1 83 ? -13.594 12.234 3.33 1 90.06 83 ARG B N 1
ATOM 1580 C CA . ARG B 1 83 ? -12.992 13.461 2.809 1 90.06 83 ARG B CA 1
ATOM 1581 C C . ARG B 1 83 ? -11.469 13.391 2.895 1 90.06 83 ARG B C 1
ATOM 1583 O O . ARG B 1 83 ? -10.766 13.992 2.078 1 90.06 83 ARG B O 1
ATOM 1590 N N . SER B 1 84 ? -11 12.711 3.928 1 92.44 84 SER B N 1
ATOM 1591 C CA . SER B 1 84 ? -9.562 12.641 4.172 1 92.44 84 SER B CA 1
ATOM 1592 C C . SER B 1 84 ? -8.984 11.32 3.676 1 92.44 84 SER B C 1
ATOM 1594 O O . SER B 1 84 ? -9.594 10.266 3.844 1 92.44 84 SER B O 1
ATOM 1596 N N . PHE B 1 85 ? -7.895 11.383 3.039 1 95.19 85 PHE B N 1
ATOM 1597 C CA . PHE B 1 85 ? -7.176 10.172 2.682 1 95.19 85 PHE B CA 1
ATOM 1598 C C . PHE B 1 85 ? -6.531 9.539 3.91 1 95.19 85 PHE B C 1
ATOM 1600 O O . PHE B 1 85 ? -7.02 8.531 4.43 1 95.19 85 PHE B O 1
ATOM 1607 N N . CYS B 1 86 ? -5.605 10.273 4.406 1 89.81 86 CYS B N 1
ATOM 1608 C CA . CYS B 1 86 ? -4.852 9.797 5.559 1 89.81 86 CYS B CA 1
ATOM 1609 C C . CYS B 1 86 ? -4.219 10.961 6.312 1 89.81 86 CYS B C 1
ATOM 1611 O O . CYS B 1 86 ? -3.34 11.641 5.785 1 89.81 86 CYS B O 1
ATOM 1613 N N . ALA B 1 87 ? -4.676 11.352 7.461 1 83.56 87 ALA B N 1
ATOM 1614 C CA . ALA B 1 87 ? -4.148 12.461 8.25 1 83.56 87 ALA B CA 1
ATOM 1615 C C . ALA B 1 87 ? -4.188 12.141 9.742 1 83.56 87 ALA B C 1
ATOM 1617 O O . ALA B 1 87 ? -5.23 11.758 10.273 1 83.56 87 ALA B O 1
ATOM 1618 N N . GLY B 1 88 ? -3.191 12.039 10.5 1 69.06 88 GLY B N 1
ATOM 1619 C CA . GLY B 1 88 ? -3.328 11.867 11.938 1 69.06 88 GLY B CA 1
ATOM 1620 C C . GLY B 1 88 ? -2.01 11.578 12.633 1 69.06 88 GLY B C 1
ATOM 1621 O O . GLY B 1 88 ? -1.971 11.398 13.852 1 69.06 88 GLY B O 1
ATOM 1622 N N . ALA B 1 89 ? -0.783 11.281 12.039 1 56.09 89 ALA B N 1
ATOM 1623 C CA . ALA B 1 89 ? 0.402 10.836 12.766 1 56.09 89 ALA B CA 1
ATOM 1624 C C . ALA B 1 89 ? 0.691 11.742 13.953 1 56.09 89 ALA B C 1
ATOM 1626 O O . ALA B 1 89 ? 1.339 11.328 14.914 1 56.09 89 ALA B O 1
ATOM 1627 N N . ASP B 1 90 ? 0.548 13.086 13.836 1 50.66 90 ASP B N 1
ATOM 1628 C CA . ASP B 1 90 ? 0.875 13.836 15.047 1 50.66 90 ASP B CA 1
ATOM 1629 C C . ASP B 1 90 ? 0.173 13.242 16.266 1 50.66 90 ASP B C 1
ATOM 1631 O O . ASP B 1 90 ? 0.483 13.609 17.406 1 50.66 90 ASP B O 1
ATOM 1635 N N . LEU B 1 91 ? -0.897 12.742 16.078 1 45.47 91 LEU B N 1
ATOM 1636 C CA . LEU B 1 91 ? -1.567 12.43 17.344 1 45.47 91 LEU B CA 1
ATOM 1637 C C . LEU B 1 91 ? -0.876 11.266 18.047 1 45.47 91 LEU B C 1
ATOM 1639 O O . LEU B 1 91 ? -0.532 11.367 19.219 1 45.47 91 LEU B O 1
ATOM 1643 N N . GLU B 1 92 ? -1.535 9.953 18.031 1 40.94 92 GLU B N 1
ATOM 1644 C CA . GLU B 1 92 ? -1.128 8.922 18.984 1 40.94 92 GLU B CA 1
ATOM 1645 C C . GLU B 1 92 ? 0.229 8.328 18.609 1 40.94 92 GLU B C 1
ATOM 1647 O O . GLU B 1 92 ? 1.176 8.383 19.391 1 40.94 92 GLU B O 1
ATOM 1652 N N . ILE B 1 93 ? 0.293 6.945 18.156 1 39.56 93 ILE B N 1
ATOM 1653 C CA . ILE B 1 93 ? 1.283 5.875 18.172 1 39.56 93 ILE B CA 1
ATOM 1654 C C . ILE B 1 93 ? 2.252 6.055 17 1 39.56 93 ILE B C 1
ATOM 1656 O O . ILE B 1 93 ? 1.831 6.141 15.852 1 39.56 93 ILE B O 1
ATOM 1660 N N . GLY B 1 94 ? 3.314 6.789 17.234 1 38.31 94 GLY B N 1
ATOM 1661 C CA . GLY B 1 94 ? 4.5 6.699 16.406 1 38.31 94 GLY B CA 1
ATOM 1662 C C . GLY B 1 94 ? 4.617 5.375 15.664 1 38.31 94 GLY B C 1
ATOM 1663 O O . GLY B 1 94 ? 4.699 4.32 16.297 1 38.31 94 GLY B O 1
ATOM 1664 N N . PHE B 1 95 ? 3.898 5.203 14.711 1 39.28 95 PHE B N 1
ATOM 1665 C CA . PHE B 1 95 ? 4.09 3.979 13.945 1 39.28 95 PHE B CA 1
ATOM 1666 C C . PHE B 1 95 ? 5.551 3.547 13.969 1 39.28 95 PHE B C 1
ATOM 1668 O O . PHE B 1 95 ? 5.902 2.488 13.445 1 39.28 95 PHE B O 1
ATOM 1675 N N . LEU B 1 96 ? 6.434 4.629 13.883 1 39.09 96 LEU B N 1
ATOM 1676 C CA . LEU B 1 96 ? 7.812 4.156 13.867 1 39.09 96 LEU B CA 1
ATOM 1677 C C . LEU B 1 96 ? 8.086 3.238 15.055 1 39.09 96 LEU B C 1
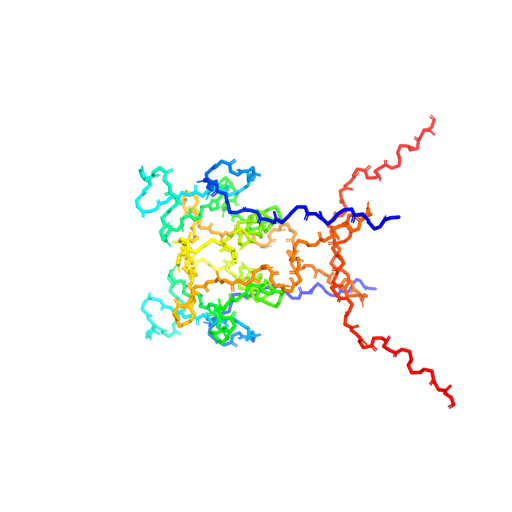ATOM 1679 O O . LEU B 1 96 ? 7.941 3.65 16.203 1 39.09 96 LEU B O 1
ATOM 1683 N N . GLY B 1 97 ? 7.801 2.084 15.047 1 35.28 97 GLY B N 1
ATOM 1684 C CA . GLY B 1 97 ? 8.492 1.173 15.945 1 35.28 97 GLY B CA 1
ATOM 1685 C C . GLY B 1 97 ? 9.781 1.745 16.5 1 35.28 97 GLY B C 1
ATOM 1686 O O . GLY B 1 97 ? 10.695 2.066 15.75 1 35.28 97 GLY B O 1
ATOM 1687 N N . SER B 1 98 ? 9.695 2.613 17.547 1 32.56 98 SER B N 1
ATOM 1688 C CA . SER B 1 98 ? 10.867 2.801 18.391 1 32.56 98 SER B CA 1
ATOM 1689 C C . SER B 1 98 ? 11.719 1.534 18.453 1 32.56 98 SER B C 1
ATOM 1691 O O . SER B 1 98 ? 11.297 0.53 19.031 1 32.56 98 SER B O 1
ATOM 1693 N N . LYS B 1 99 ? 12.398 1.09 17.438 1 34.22 99 LYS B N 1
ATOM 1694 C CA . LYS B 1 99 ? 13.469 0.168 17.828 1 34.22 99 LYS B CA 1
ATOM 1695 C C . LYS B 1 99 ? 14.07 0.555 19.172 1 34.22 99 LYS B C 1
ATOM 1697 O O . LYS B 1 99 ? 14.492 1.695 19.359 1 34.22 99 LYS B O 1
ATOM 1702 N N . ASP B 1 100 ? 13.414 0.168 20.375 1 34.16 100 ASP B N 1
ATOM 1703 C CA . ASP B 1 100 ? 14.305 0.334 21.516 1 34.16 100 ASP B CA 1
ATOM 1704 C C . ASP B 1 100 ? 15.766 0.141 21.109 1 34.16 100 ASP B C 1
ATOM 1706 O O . ASP B 1 100 ? 16.047 -0.33 20.016 1 34.16 100 ASP B O 1
ATOM 1710 N N . GLU B 1 101 ? 16.766 0.381 21.891 1 33.41 101 GLU B N 1
ATOM 1711 C CA . GLU B 1 101 ? 18.188 0.098 21.672 1 33.41 101 GLU B CA 1
ATOM 1712 C C . GLU B 1 101 ? 18.375 -1.234 20.953 1 33.41 101 GLU B C 1
ATOM 1714 O O . GLU B 1 101 ? 19.438 -1.487 20.391 1 33.41 101 GLU B O 1
ATOM 1719 N N . THR B 1 102 ? 17.562 -2.373 21.25 1 35.31 102 THR B N 1
ATOM 1720 C CA . THR B 1 102 ? 17.953 -3.732 20.891 1 35.31 102 THR B CA 1
ATOM 1721 C C . THR B 1 102 ? 17.281 -4.164 19.594 1 35.31 102 THR B C 1
ATOM 1723 O O . THR B 1 102 ? 17.453 -5.309 19.156 1 35.31 102 THR B O 1
ATOM 1726 N N . GLY B 1 103 ? 16.812 -3.311 18.547 1 36.22 103 GLY B N 1
ATOM 1727 C CA . GLY B 1 103 ? 16.328 -3.678 17.234 1 36.22 103 GLY B CA 1
ATOM 1728 C C . GLY B 1 103 ? 14.914 -4.227 17.25 1 36.22 103 GLY B C 1
ATOM 1729 O O . GLY B 1 103 ? 14.438 -4.758 16.25 1 36.22 103 GLY B O 1
ATOM 1730 N N . GLN B 1 104 ? 14.242 -4.664 18.359 1 31.17 104 GLN B N 1
ATOM 1731 C CA . GLN B 1 104 ? 12.961 -5.363 18.453 1 31.17 104 GLN B CA 1
ATOM 1732 C C . GLN B 1 104 ? 11.789 -4.391 18.344 1 31.17 104 GLN B C 1
ATOM 1734 O O . GLN B 1 104 ? 11.781 -3.35 19 1 31.17 104 GLN B O 1
ATOM 1739 N N . ILE B 1 105 ? 10.969 -4.461 17.25 1 35.59 105 ILE B N 1
ATOM 1740 C CA . ILE B 1 105 ? 9.719 -3.723 17.125 1 35.59 105 ILE B CA 1
ATOM 1741 C C . ILE B 1 105 ? 8.883 -3.885 18.391 1 35.59 105 ILE B C 1
ATOM 1743 O O . ILE B 1 105 ? 8.555 -5.008 18.781 1 35.59 105 ILE B O 1
ATOM 1747 N N . LYS B 1 106 ? 8.844 -3.012 19.281 1 33.5 106 LYS B N 1
ATOM 1748 C CA . LYS B 1 106 ? 7.977 -3.086 20.469 1 33.5 106 LYS B CA 1
ATOM 1749 C C . LYS B 1 106 ? 6.508 -3.023 20.062 1 33.5 106 LYS B C 1
ATOM 1751 O O . LYS B 1 106 ? 6.086 -2.098 19.359 1 33.5 106 LYS B O 1
ATOM 1756 N N . HIS B 1 107 ? 5.824 -4.129 19.812 1 35.59 107 HIS B N 1
ATOM 1757 C CA . HIS B 1 107 ? 4.363 -4.16 19.781 1 35.59 107 HIS B CA 1
ATOM 1758 C C . HIS B 1 107 ? 3.771 -3.422 20.969 1 35.59 107 HIS B C 1
ATOM 1760 O O . HIS B 1 107 ? 4.281 -3.527 22.094 1 35.59 107 HIS B O 1
ATOM 1766 N N . PRO B 1 108 ? 3.102 -2.367 20.75 1 31.52 108 PRO B N 1
ATOM 1767 C CA . PRO B 1 108 ? 2.514 -1.721 21.922 1 31.52 108 PRO B CA 1
ATOM 1768 C C . PRO B 1 108 ? 1.906 -2.721 22.906 1 31.52 108 PRO B C 1
ATOM 1770 O O . PRO B 1 108 ? 1.339 -3.734 22.484 1 31.52 108 PRO B O 1
ATOM 1773 N N . LYS B 1 109 ? 2.42 -2.801 24.109 1 30.5 109 LYS B N 1
ATOM 1774 C CA . LYS B 1 109 ? 1.842 -3.576 25.203 1 30.5 109 LYS B CA 1
ATOM 1775 C C . LYS B 1 109 ? 0.329 -3.387 25.266 1 30.5 109 LYS B C 1
ATOM 1777 O O . LYS B 1 109 ? -0.163 -2.256 25.234 1 30.5 109 LYS B O 1
ATOM 1782 N N . THR B 1 110 ? -0.455 -4.34 24.734 1 31.75 110 THR B N 1
ATOM 1783 C CA . THR B 1 110 ? -1.84 -4.379 25.188 1 31.75 110 THR B CA 1
ATOM 1784 C C . THR B 1 110 ? -1.911 -4.254 26.703 1 31.75 110 THR B C 1
ATOM 1786 O O . THR B 1 110 ? -1.104 -4.852 27.422 1 31.75 110 THR B O 1
ATOM 1789 N N . GLU B 1 111 ? -2.43 -3.197 27.203 1 30.33 111 GLU B N 1
ATOM 1790 C CA . GLU B 1 111 ? -2.74 -2.951 28.609 1 30.33 111 GLU B CA 1
ATOM 1791 C C . GLU B 1 111 ? -3.178 -4.234 29.312 1 30.33 111 GLU B C 1
ATOM 1793 O O . GLU B 1 111 ? -3.535 -4.211 30.5 1 30.33 111 GLU B O 1
ATOM 1798 N N . ARG B 1 112 ? -3.457 -5.297 28.641 1 32.66 112 ARG B N 1
ATOM 1799 C CA . ARG B 1 112 ? -4.152 -6.258 29.5 1 32.66 112 ARG B CA 1
ATOM 1800 C C . ARG B 1 112 ? -3.205 -6.855 30.531 1 32.66 112 ARG B C 1
ATOM 1802 O O . ARG B 1 112 ? -3.592 -7.746 31.297 1 32.66 112 ARG B O 1
ATOM 1809 N N . ASP B 1 113 ? -1.856 -6.648 30.344 1 31.36 113 ASP B N 1
ATOM 1810 C CA . ASP B 1 113 ? -1.22 -7.422 31.406 1 31.36 113 ASP B CA 1
ATOM 1811 C C . ASP B 1 113 ? -1.379 -6.73 32.75 1 31.36 113 ASP B C 1
ATOM 1813 O O . ASP B 1 113 ? -0.517 -5.953 33.156 1 31.36 113 ASP B O 1
ATOM 1817 N N . VAL B 1 114 ? -2.463 -5.938 32.875 1 31.53 114 VAL B N 1
ATOM 1818 C CA . VAL B 1 114 ? -2.693 -5.527 34.25 1 31.53 114 VAL B CA 1
ATOM 1819 C C . VAL B 1 114 ? -2.725 -6.754 35.156 1 31.53 114 VAL B C 1
ATOM 1821 O O . VAL B 1 114 ? -3.422 -7.73 34.875 1 31.53 114 VAL B O 1
ATOM 1824 N N . ASP B 1 115 ? -1.648 -7.008 35.812 1 31.52 115 ASP B N 1
ATOM 1825 C CA . ASP B 1 115 ? -1.484 -7.887 36.969 1 31.52 115 ASP B CA 1
ATOM 1826 C C . ASP B 1 115 ? -2.672 -7.766 37.906 1 31.52 115 ASP B C 1
ATOM 1828 O O . ASP B 1 115 ? -2.988 -6.672 38.375 1 31.52 115 ASP B O 1
ATOM 1832 N N . HIS B 1 116 ? -3.787 -8.453 37.594 1 33.09 116 HIS B N 1
ATOM 1833 C CA . HIS B 1 116 ? -4.75 -8.727 38.656 1 33.09 116 HIS B CA 1
ATOM 1834 C C . HIS B 1 116 ? -4.043 -9.094 39.938 1 33.09 116 HIS B C 1
ATOM 1836 O O . HIS B 1 116 ? -3.418 -10.156 40.031 1 33.09 116 HIS B O 1
ATOM 1842 N N . ARG B 1 117 ? -3.311 -8.188 40.531 1 25.62 117 ARG B N 1
ATOM 1843 C CA . ARG B 1 117 ? -3.006 -8.422 41.938 1 25.62 117 ARG B CA 1
ATOM 1844 C C . ARG B 1 117 ? -4.277 -8.727 42.719 1 25.62 117 ARG B C 1
ATOM 1846 O O . ARG B 1 117 ? -5.199 -7.91 42.781 1 25.62 117 ARG B O 1
ATOM 1853 N N . ASP B 1 118 ? -4.672 -9.984 42.75 1 31.41 118 ASP B N 1
ATOM 1854 C CA . ASP B 1 118 ? -5.555 -10.461 43.812 1 31.41 118 ASP B CA 1
ATOM 1855 C C . ASP B 1 118 ? -5.102 -9.938 45.188 1 31.41 118 ASP B C 1
ATOM 1857 O O . ASP B 1 118 ? -3.953 -10.141 45.594 1 31.41 118 ASP B O 1
ATOM 1861 N N . GLY B 1 119 ? -5.457 -8.664 45.531 1 23.97 119 GLY B N 1
ATOM 1862 C CA . GLY B 1 119 ? -5.668 -8.43 46.938 1 23.97 119 GLY B CA 1
ATOM 1863 C C . GLY B 1 119 ? -6.715 -9.344 47.562 1 23.97 119 GLY B C 1
ATOM 1864 O O . GLY B 1 119 ? -7.547 -9.906 46.844 1 23.97 119 GLY B O 1
#

Sequence (238 aa):
MPPPPHPPLQVPDSYKSLPLKQIKVSYVPDSSPTPTPVLLITLNRPQKHNAFTDQMREDLERVYELIDIDPRVKVVVVTGAGRSFCAGADLEIGFLGSKDETGQIKHPKTERDVDHRDGMPPPPHPPLQVPDSYKSLPLKQIKVSYVPDSSPTPTPVLLITLNRPQKHNAFTDQMREDLERVYELIDIDPRVKVVVVTGAGRSFCAGADLEIGFLGSKDETGQIKHPKTERDVDHRDG

Nearest PDB structures (foldseek):
  3rsi-assembly1_C  TM=9.105E-01  e=7.430E-05  Mycobacteroides abscessus ATCC 19977
  3tlf-assembly3_E  TM=7.753E-01  e=2.641E-04  Mycobacterium avium subsp. paratuberculosis
  3h81-assembly1_A  TM=7.669E-01  e=3.450E-04  Mycobacterium tuberculosis
  3moy-assembly1_A  TM=8.584E-01  e=1.004E-03  Mycolicibacterium smegmatis MC2 155
  3tlf-assembly2_A  TM=7.122E-01  e=3.227E-04  Mycobacterium avium subsp. paratuberculosis

Solvent-accessible surface area (backbone atoms only — not comparable to full-atom values): 13915 Å² total; per-residue (Å²): 128,79,74,75,73,73,74,75,88,66,63,68,80,47,69,64,76,53,94,49,84,40,46,45,49,48,32,60,63,65,82,53,88,50,77,30,41,33,35,37,36,29,32,54,35,47,94,55,29,20,36,73,45,73,62,40,50,50,42,49,50,54,53,51,59,42,42,16,63,25,84,61,46,50,34,39,36,40,37,28,35,76,92,36,31,30,40,44,51,87,67,66,74,67,74,62,52,59,48,51,98,82,70,52,69,61,68,77,77,67,74,72,77,57,75,77,70,81,124,126,78,74,74,73,72,75,75,88,64,63,67,79,48,69,65,75,53,94,50,83,41,47,47,50,49,32,59,61,66,83,54,88,50,77,31,42,34,35,37,36,29,33,52,34,48,92,55,28,21,37,74,44,72,61,40,49,52,42,49,50,54,53,51,60,41,41,15,63,24,83,60,46,49,34,40,36,40,36,29,35,75,93,37,32,30,40,42,56,86,63,80,70,66,76,64,51,58,49,50,98,82,70,52,67,61,68,77,76,66,74,70,78,58,74,76,68,82,123